Protein AF-0000000078669554 (afdb_homodimer)

Nearest PDB structures (foldseek):
  3glv-assembly1_B  TM=9.454E-01  e=1.764E-14  Thermoplasma volcanium GSS1
  2b7l-assembly2_D  TM=8.836E-01  e=2.156E-09  Staphylococcus aureus
  1n1d-assembly1_A  TM=8.454E-01  e=2.786E-09  Bacillus subtilis
  3elb-assembly1_A  TM=8.044E-01  e=2.023E-09  Homo sapiens
  4xsv-assembly1_A  TM=7.401E-01  e=9.383E-10  Homo sapiens

Structure (mmCIF, N/CA/C/O backbone):
data_AF-0000000078669554-model_v1
#
loop_
_entity.id
_entity.type
_entity.pdbx_description
1 polymer 'FAD synthase'
#
loop_
_atom_site.group_PDB
_atom_site.id
_atom_site.type_symbol
_atom_site.label_atom_id
_atom_site.label_alt_id
_atom_site.label_comp_id
_atom_site.label_asym_id
_atom_site.label_entity_id
_atom_site.label_seq_id
_atom_site.pdbx_PDB_ins_code
_atom_site.Cartn_x
_atom_site.Cartn_y
_atom_site.Cartn_z
_atom_site.occupancy
_atom_site.B_iso_or_equiv
_atom_site.auth_seq_id
_atom_site.auth_comp_id
_atom_site.auth_asym_id
_atom_site.auth_atom_id
_atom_site.pdbx_PDB_model_num
ATOM 1 N N . MET A 1 1 ? 40.406 -10.32 -11.453 1 35.47 1 MET A N 1
ATOM 2 C CA . MET A 1 1 ? 39.375 -11.281 -11.125 1 35.47 1 MET A CA 1
ATOM 3 C C . MET A 1 1 ? 38 -10.648 -11.227 1 35.47 1 MET A C 1
ATOM 5 O O . MET A 1 1 ? 37.719 -9.672 -10.531 1 35.47 1 MET A O 1
ATOM 9 N N . SER A 1 2 ? 37.375 -10.594 -12.43 1 42.66 2 SER A N 1
ATOM 10 C CA . SER A 1 2 ? 36.062 -10 -12.758 1 42.66 2 SER A CA 1
ATOM 11 C C . SER A 1 2 ? 35 -10.375 -11.727 1 42.66 2 SER A C 1
ATOM 13 O O . SER A 1 2 ? 34.906 -11.539 -11.328 1 42.66 2 SER A O 1
ATOM 15 N N . LYS A 1 3 ? 34.781 -9.633 -10.688 1 45.91 3 LYS A N 1
ATOM 16 C CA . LYS A 1 3 ? 33.844 -9.953 -9.617 1 45.91 3 LYS A CA 1
ATOM 17 C C . LYS A 1 3 ? 32.625 -10.688 -10.164 1 45.91 3 LYS A C 1
ATOM 19 O O . LYS A 1 3 ? 31.891 -10.156 -11 1 45.91 3 LYS A O 1
ATOM 24 N N . GLU A 1 4 ? 32.625 -11.859 -10.602 1 44.69 4 GLU A N 1
ATOM 25 C CA . GLU A 1 4 ? 31.531 -12.711 -11.047 1 44.69 4 GLU A CA 1
ATOM 26 C C . GLU A 1 4 ? 30.219 -12.32 -10.352 1 44.69 4 GLU A C 1
ATOM 28 O O . GLU A 1 4 ? 30.141 -12.344 -9.117 1 44.69 4 GLU A O 1
ATOM 33 N N . ARG A 1 5 ? 29.516 -11.32 -10.727 1 57.47 5 ARG A N 1
ATOM 34 C CA . ARG A 1 5 ? 28.266 -10.812 -10.18 1 57.47 5 ARG A CA 1
ATOM 35 C C . ARG A 1 5 ? 27.359 -11.961 -9.727 1 57.47 5 ARG A C 1
ATOM 37 O O . ARG A 1 5 ? 27.016 -12.844 -10.523 1 57.47 5 ARG A O 1
ATOM 44 N N . GLU A 1 6 ? 27.5 -12.492 -8.492 1 70.44 6 GLU A N 1
ATOM 45 C CA . GLU A 1 6 ? 26.734 -13.555 -7.852 1 70.44 6 GLU A CA 1
ATOM 46 C C . GLU A 1 6 ? 25.281 -13.523 -8.289 1 70.44 6 GLU A C 1
ATOM 48 O O . GLU A 1 6 ? 24.688 -12.453 -8.43 1 70.44 6 GLU A O 1
ATOM 53 N N . LYS A 1 7 ? 24.75 -14.492 -9.008 1 85.88 7 LYS A N 1
ATOM 54 C CA . LYS A 1 7 ? 23.391 -14.633 -9.516 1 85.88 7 LYS A CA 1
ATOM 55 C C . LYS A 1 7 ? 22.359 -14.234 -8.461 1 85.88 7 LYS A C 1
ATOM 57 O O . LYS A 1 7 ? 22.438 -14.703 -7.32 1 85.88 7 LYS A O 1
ATOM 62 N N . LYS A 1 8 ? 21.531 -13.289 -8.758 1 94.06 8 LYS A N 1
ATOM 63 C CA . LYS A 1 8 ? 20.453 -12.844 -7.871 1 94.06 8 LYS A CA 1
ATOM 64 C C . LYS A 1 8 ? 19.328 -13.859 -7.816 1 94.06 8 LYS A C 1
ATOM 66 O O . LYS A 1 8 ? 18.922 -14.398 -8.844 1 94.06 8 LYS A O 1
ATOM 71 N N . ILE A 1 9 ? 18.891 -14.242 -6.641 1 97.75 9 ILE A N 1
ATOM 72 C CA . ILE A 1 9 ? 17.75 -1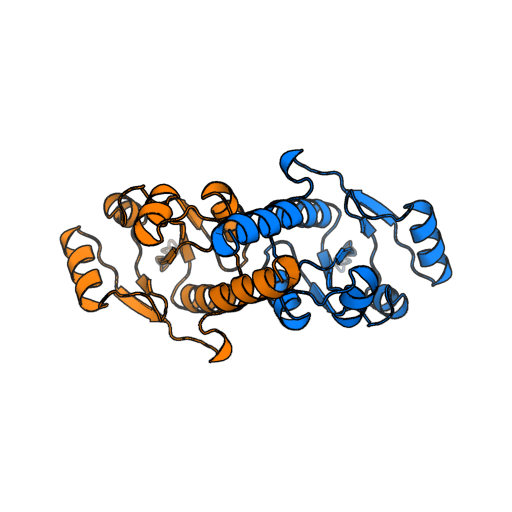5.125 -6.441 1 97.75 9 ILE A CA 1
ATOM 73 C C . ILE A 1 9 ? 16.453 -14.344 -6.633 1 97.75 9 ILE A C 1
ATOM 75 O O . ILE A 1 9 ? 16.188 -13.383 -5.914 1 97.75 9 ILE A O 1
ATOM 79 N N . ARG A 1 10 ? 15.68 -14.812 -7.543 1 98.44 10 ARG A N 1
ATOM 80 C CA . ARG A 1 10 ? 14.422 -14.156 -7.879 1 98.44 10 ARG A CA 1
ATOM 81 C C . ARG A 1 10 ? 13.227 -14.93 -7.324 1 98.44 10 ARG A C 1
ATOM 83 O O . ARG A 1 10 ? 13.07 -16.125 -7.602 1 98.44 10 ARG A O 1
ATOM 90 N N . VAL A 1 11 ? 12.414 -14.242 -6.52 1 98.69 11 VAL A N 1
ATOM 91 C 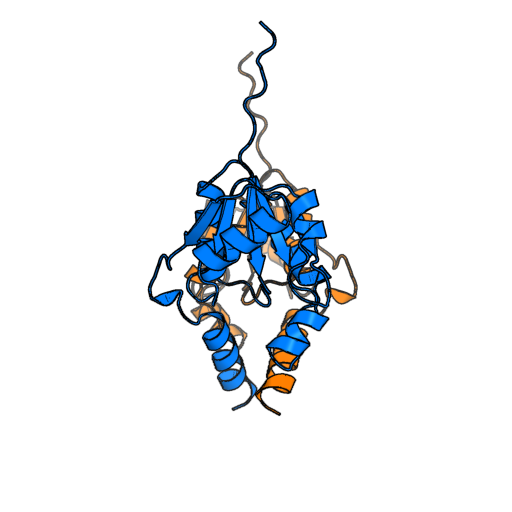CA . VAL A 1 11 ? 11.219 -14.82 -5.926 1 98.69 11 VAL A CA 1
ATOM 92 C C . VAL A 1 11 ? 9.977 -14.297 -6.645 1 98.69 11 VAL A C 1
ATOM 94 O O . VAL A 1 11 ? 9.875 -13.102 -6.918 1 98.69 11 VAL A O 1
ATOM 97 N N . LEU A 1 12 ? 9.031 -15.219 -6.922 1 98.38 12 LEU A N 1
ATOM 98 C CA . LEU A 1 12 ? 7.793 -14.859 -7.609 1 98.38 12 LEU A CA 1
ATOM 99 C C . LEU A 1 12 ? 6.582 -15.156 -6.73 1 98.38 12 LEU A C 1
ATOM 101 O O . LEU A 1 12 ? 6.504 -16.219 -6.102 1 98.38 12 LEU A O 1
ATOM 105 N N . VAL A 1 13 ? 5.742 -14.164 -6.668 1 97 13 VAL A N 1
ATOM 106 C CA . VAL A 1 13 ? 4.441 -14.367 -6.031 1 97 13 VAL A CA 1
ATOM 107 C C . VAL A 1 13 ? 3.328 -13.922 -6.973 1 97 13 VAL A C 1
ATOM 109 O O . VAL A 1 13 ? 3.541 -13.062 -7.832 1 97 13 VAL A O 1
ATOM 112 N N . GLY A 1 14 ? 2.213 -14.539 -6.844 1 95.12 14 GLY A N 1
ATOM 113 C CA . GLY A 1 14 ? 1.013 -14.148 -7.562 1 95.12 14 GLY A CA 1
ATOM 114 C C . GLY A 1 14 ? -0.167 -13.867 -6.648 1 95.12 14 GLY A C 1
ATOM 115 O O . GLY A 1 14 ? -0.249 -14.422 -5.551 1 95.12 14 GLY A O 1
ATOM 116 N N . GLY A 1 15 ? -1.03 -12.977 -7.094 1 93.5 15 GLY A N 1
ATOM 117 C CA . GLY A 1 15 ? -2.227 -12.688 -6.32 1 93.5 15 GLY A CA 1
ATOM 118 C C . GLY A 1 15 ? -3.109 -11.633 -6.953 1 93.5 15 GLY A C 1
ATOM 119 O O . GLY A 1 15 ? -2.75 -11.055 -7.98 1 93.5 15 GLY A O 1
ATOM 120 N N . VAL A 1 16 ? -4.27 -11.508 -6.352 1 93.69 16 VAL A N 1
ATOM 121 C CA . VAL A 1 16 ? -5.203 -10.477 -6.793 1 93.69 16 VAL A CA 1
ATOM 122 C C . VAL A 1 16 ? -4.801 -9.125 -6.199 1 93.69 16 VAL A C 1
ATOM 124 O O . VAL A 1 16 ? -4.676 -8.133 -6.926 1 93.69 16 VAL A O 1
ATOM 127 N N . PHE A 1 17 ? -4.648 -9.062 -4.863 1 94 17 PHE A N 1
ATOM 128 C CA . PHE A 1 17 ? -4.227 -7.875 -4.133 1 94 17 PHE A CA 1
ATOM 129 C C . PHE A 1 17 ? -5.18 -6.715 -4.395 1 94 17 PHE A C 1
ATOM 131 O O . PHE A 1 17 ? -4.742 -5.609 -4.723 1 94 17 PHE A O 1
ATOM 138 N N . ASP A 1 18 ? -6.406 -7.008 -4.188 1 92.25 18 ASP A N 1
ATOM 139 C CA . ASP A 1 18 ? -7.438 -6.027 -4.512 1 92.25 18 ASP A CA 1
ATOM 140 C C . ASP A 1 18 ? -7.41 -4.859 -3.533 1 92.25 18 ASP A C 1
ATOM 142 O O . ASP A 1 18 ? -7.375 -3.697 -3.945 1 92.25 18 ASP A O 1
ATOM 146 N N . ILE A 1 19 ? -7.461 -5.102 -2.322 1 90.69 19 ILE A N 1
ATOM 147 C CA . ILE A 1 19 ? -7.324 -4.133 -1.24 1 90.69 19 ILE A CA 1
ATOM 148 C C . ILE A 1 19 ? -6.188 -4.551 -0.311 1 90.69 19 ILE A C 1
ATOM 150 O O . ILE A 1 19 ? -6.316 -5.527 0.436 1 90.69 19 ILE A O 1
ATOM 154 N N . LEU A 1 20 ? -5.16 -3.781 -0.337 1 93.25 20 LEU A N 1
ATOM 155 C CA . LEU A 1 20 ? -3.992 -4.137 0.46 1 93.25 20 LEU A CA 1
ATOM 156 C C . LEU A 1 20 ? -4.273 -3.963 1.948 1 93.25 20 LEU A C 1
ATOM 158 O O . LEU A 1 20 ? -4.91 -2.988 2.354 1 93.25 20 LEU A O 1
ATOM 162 N N . HIS A 1 21 ? -3.777 -4.836 2.703 1 92.5 21 HIS A N 1
ATOM 163 C CA . HIS A 1 21 ? -3.826 -4.785 4.16 1 92.5 21 HIS A CA 1
ATOM 164 C C . HIS A 1 21 ? -2.555 -5.363 4.773 1 92.5 21 HIS A C 1
ATOM 166 O O . HIS A 1 21 ? -1.664 -5.816 4.055 1 92.5 21 HIS A O 1
ATOM 172 N N . VAL A 1 22 ? -2.488 -5.395 6.07 1 92.94 22 VAL A N 1
ATOM 173 C CA . VAL A 1 22 ? -1.259 -5.75 6.766 1 92.94 22 VAL A CA 1
ATOM 174 C C . VAL A 1 22 ? -0.888 -7.199 6.453 1 92.94 22 VAL A C 1
ATOM 176 O O . VAL A 1 22 ? 0.294 -7.543 6.383 1 92.94 22 VAL A O 1
ATOM 179 N N . GLY A 1 23 ? -1.855 -8.016 6.285 1 91.81 23 GLY A N 1
ATOM 180 C CA . GLY A 1 23 ? -1.583 -9.398 5.914 1 91.81 23 GLY A CA 1
ATOM 181 C C . GLY A 1 23 ? -0.803 -9.523 4.621 1 91.81 23 GLY A C 1
ATOM 182 O O . GLY A 1 23 ? 0.091 -10.367 4.508 1 91.81 23 GLY A O 1
ATOM 183 N N . HIS A 1 24 ? -1.164 -8.742 3.617 1 94.69 24 HIS A N 1
ATOM 184 C CA . HIS A 1 24 ? -0.415 -8.719 2.367 1 94.69 24 HIS A CA 1
ATOM 185 C C . HIS A 1 24 ? 1.02 -8.258 2.59 1 94.69 24 HIS A C 1
ATOM 187 O O . HIS A 1 24 ? 1.954 -8.812 2.006 1 94.69 24 HIS A O 1
ATOM 193 N N . ILE A 1 25 ? 1.226 -7.211 3.393 1 96.25 25 ILE A N 1
ATOM 194 C CA . ILE A 1 25 ? 2.555 -6.688 3.678 1 96.25 25 ILE A CA 1
ATOM 195 C C . ILE A 1 25 ? 3.416 -7.777 4.312 1 96.25 25 ILE A C 1
ATOM 197 O O . ILE A 1 25 ? 4.562 -7.988 3.906 1 96.25 25 ILE A O 1
ATOM 201 N N . HIS A 1 26 ? 2.82 -8.445 5.277 1 95 26 HIS A N 1
ATOM 202 C CA . HIS A 1 26 ? 3.541 -9.531 5.922 1 95 26 HIS A CA 1
ATOM 203 C C . HIS A 1 26 ? 3.914 -10.617 4.918 1 95 26 HIS A C 1
ATOM 205 O O . HIS A 1 26 ? 5.062 -11.062 4.875 1 95 26 HIS A O 1
ATOM 211 N N . PHE A 1 27 ? 3.014 -11.047 4.129 1 94.25 27 PHE A N 1
ATOM 212 C CA . PHE A 1 27 ? 3.215 -12.086 3.125 1 94.25 27 PHE A CA 1
ATOM 213 C C . PHE A 1 27 ? 4.324 -11.695 2.158 1 94.25 27 PHE A C 1
ATOM 215 O O . PHE A 1 27 ? 5.281 -12.453 1.966 1 94.25 27 PHE A O 1
ATOM 222 N N . LEU A 1 28 ? 4.246 -10.5 1.584 1 97.44 28 LEU A N 1
ATOM 223 C CA . LEU A 1 28 ? 5.203 -10.031 0.588 1 97.44 28 LEU A CA 1
ATOM 224 C C . LEU A 1 28 ? 6.582 -9.836 1.209 1 97.44 28 LEU A C 1
ATOM 226 O O . LEU A 1 28 ? 7.598 -10.125 0.576 1 97.44 28 LEU A O 1
ATOM 230 N N . SER A 1 29 ? 6.605 -9.352 2.426 1 97.44 29 SER A N 1
ATOM 231 C CA . SER A 1 29 ? 7.875 -9.18 3.121 1 97.44 29 SER A CA 1
ATOM 232 C C . SER A 1 29 ? 8.562 -10.516 3.365 1 97.44 29 SER A C 1
ATOM 234 O O . SER A 1 29 ? 9.773 -10.648 3.158 1 97.44 29 SER A O 1
ATOM 236 N N . GLN A 1 30 ? 7.801 -11.461 3.803 1 96.62 30 GLN A N 1
ATOM 237 C CA . GLN A 1 30 ? 8.352 -12.789 4.016 1 96.62 30 GLN A CA 1
ATOM 238 C C . GLN A 1 30 ? 8.836 -13.406 2.703 1 96.62 30 GLN A C 1
ATOM 240 O O . GLN A 1 30 ? 9.898 -14.031 2.654 1 96.62 30 GLN A O 1
ATOM 245 N N . ALA A 1 31 ? 8.055 -13.234 1.656 1 97.44 31 ALA A N 1
ATOM 246 C CA . ALA A 1 31 ? 8.453 -13.742 0.344 1 97.44 31 ALA A CA 1
ATOM 247 C C . ALA A 1 31 ? 9.773 -13.125 -0.103 1 97.44 31 ALA A C 1
ATOM 249 O O . ALA A 1 31 ? 10.656 -13.828 -0.6 1 97.44 31 ALA A O 1
ATOM 250 N N . LYS A 1 32 ? 9.898 -11.852 0.074 1 98.38 32 LYS A N 1
ATOM 251 C CA . LYS A 1 32 ? 11.109 -11.133 -0.304 1 98.38 32 LYS A CA 1
ATOM 252 C C . LYS A 1 32 ? 12.336 -11.711 0.409 1 98.38 32 LYS A C 1
ATOM 254 O O . LYS A 1 32 ? 13.422 -11.766 -0.163 1 98.38 32 LYS A O 1
ATOM 259 N N . GLN A 1 33 ? 12.188 -12.156 1.585 1 97.56 33 GLN A N 1
ATOM 260 C CA . GLN A 1 33 ? 13.297 -12.664 2.389 1 97.56 33 GLN A CA 1
ATOM 261 C C . GLN A 1 33 ? 13.844 -13.969 1.814 1 97.56 33 GLN A C 1
ATOM 263 O O . GLN A 1 33 ? 14.938 -14.398 2.172 1 97.56 33 GLN A O 1
ATOM 268 N N . LEU A 1 34 ? 13.117 -14.555 0.959 1 97.25 34 LEU A N 1
ATOM 269 C CA . LEU A 1 34 ? 13.531 -15.828 0.385 1 97.25 34 LEU A CA 1
ATOM 270 C C . LEU A 1 34 ? 14.562 -15.625 -0.719 1 97.25 34 LEU A C 1
ATOM 272 O O . LEU A 1 34 ? 15.172 -16.578 -1.192 1 97.25 34 LEU A O 1
ATOM 276 N N . GLY A 1 35 ? 14.773 -14.32 -1.209 1 97.88 35 GLY A N 1
ATOM 277 C CA . GLY A 1 35 ? 15.703 -14.031 -2.295 1 97.88 35 GLY A CA 1
ATOM 278 C C . GLY A 1 35 ? 16.125 -12.578 -2.35 1 97.88 35 GLY A C 1
ATOM 279 O O . GLY A 1 35 ? 16.031 -11.859 -1.352 1 97.88 35 GLY A O 1
ATOM 280 N N . ASP A 1 36 ? 16.656 -12.258 -3.492 1 97.94 36 ASP A N 1
ATOM 281 C CA . ASP A 1 36 ? 17.234 -10.93 -3.672 1 97.94 36 ASP A CA 1
ATOM 282 C C . ASP A 1 36 ? 16.219 -9.969 -4.309 1 97.94 36 ASP A C 1
ATOM 284 O O . ASP A 1 36 ? 16.281 -8.758 -4.094 1 97.94 36 ASP A O 1
ATOM 288 N N . GLU A 1 37 ? 15.328 -10.602 -5.094 1 98.31 37 GLU A N 1
ATOM 289 C CA . GLU A 1 37 ? 14.328 -9.828 -5.809 1 98.31 37 GLU A CA 1
ATOM 290 C C . GLU A 1 37 ? 12.938 -10.453 -5.68 1 98.31 37 GLU A C 1
ATOM 292 O O . GLU A 1 37 ? 12.797 -11.672 -5.766 1 98.31 37 GLU A O 1
ATOM 297 N N . LEU A 1 38 ? 12.023 -9.602 -5.469 1 98.81 38 LEU A N 1
ATOM 298 C CA . LEU A 1 38 ? 10.641 -10.07 -5.426 1 98.81 38 LEU A CA 1
ATOM 299 C C . LEU A 1 38 ? 9.859 -9.555 -6.629 1 98.81 38 LEU A C 1
ATOM 301 O O . LEU A 1 38 ? 9.742 -8.336 -6.824 1 98.81 38 LEU A O 1
ATOM 305 N N . VAL A 1 39 ? 9.367 -10.453 -7.422 1 98.81 39 VAL A N 1
ATOM 306 C CA . VAL A 1 39 ? 8.508 -10.164 -8.57 1 98.81 39 VAL A CA 1
ATOM 307 C C . VAL A 1 39 ? 7.07 -10.578 -8.258 1 98.81 39 VAL A C 1
ATOM 309 O O . VAL A 1 39 ? 6.832 -11.656 -7.707 1 98.81 39 VAL A O 1
ATOM 312 N N . VAL A 1 40 ? 6.141 -9.719 -8.578 1 98.69 40 VAL A N 1
ATOM 313 C CA . VAL A 1 40 ? 4.734 -10 -8.312 1 98.69 40 VAL A CA 1
ATOM 314 C C . VAL A 1 40 ? 3.959 -10.047 -9.625 1 98.69 40 VAL A C 1
ATOM 316 O O . VAL A 1 40 ? 4.117 -9.172 -10.484 1 98.69 40 VAL A O 1
ATOM 319 N N . ILE A 1 41 ? 3.172 -11.047 -9.812 1 98 41 ILE A N 1
ATOM 320 C CA . ILE A 1 41 ? 2.193 -11.078 -10.891 1 98 41 ILE A CA 1
ATOM 321 C C . ILE A 1 41 ? 0.805 -10.758 -10.344 1 98 41 ILE A C 1
ATOM 323 O O . ILE A 1 41 ? 0.288 -11.477 -9.484 1 98 41 ILE A O 1
ATOM 327 N N . VAL A 1 42 ? 0.222 -9.742 -10.82 1 97.56 42 VAL A N 1
ATOM 328 C CA . VAL A 1 42 ? -1.147 -9.367 -10.484 1 97.56 42 VAL A CA 1
ATOM 329 C C . VAL A 1 42 ? -2.123 -10.094 -11.406 1 97.56 42 VAL A C 1
ATOM 331 O O . VAL A 1 42 ? -1.961 -10.078 -12.633 1 97.56 42 VAL A O 1
ATOM 334 N N . ALA A 1 43 ? -3.104 -10.711 -10.805 1 95.94 43 ALA A N 1
ATOM 335 C CA . ALA A 1 43 ? -4.094 -11.453 -11.594 1 95.94 43 ALA A CA 1
ATOM 336 C C . ALA A 1 43 ? -4.82 -10.523 -12.562 1 95.94 43 ALA A C 1
ATOM 338 O O . ALA A 1 43 ? -5.176 -9.398 -12.211 1 95.94 43 ALA A O 1
ATOM 339 N N . HIS A 1 44 ? -4.957 -11.008 -13.773 1 97.06 44 HIS A N 1
ATOM 340 C CA . HIS A 1 44 ? -5.762 -10.289 -14.75 1 97.06 44 HIS A CA 1
ATOM 341 C C . HIS A 1 44 ? -7.203 -10.141 -14.273 1 97.06 44 HIS A C 1
ATOM 343 O O . HIS A 1 44 ? -7.758 -11.055 -13.664 1 97.06 44 HIS A O 1
ATOM 349 N N . ASP A 1 45 ? -7.852 -9.008 -14.648 1 96.38 45 ASP A N 1
ATOM 350 C CA . ASP A 1 45 ? -9.211 -8.75 -14.18 1 96.38 45 ASP A CA 1
ATOM 351 C C . ASP A 1 45 ? -10.156 -9.875 -14.602 1 96.38 45 ASP A C 1
ATOM 353 O O . ASP A 1 45 ? -11.023 -10.281 -13.82 1 96.38 45 ASP A O 1
ATOM 357 N N . GLU A 1 46 ? -9.992 -10.383 -15.781 1 95.69 46 GLU A N 1
ATOM 358 C CA . GLU A 1 46 ? -10.844 -11.461 -16.281 1 95.69 46 GLU A CA 1
ATOM 359 C C . GLU A 1 46 ? -10.672 -12.727 -15.461 1 95.69 46 GLU A C 1
ATOM 361 O O . GLU A 1 46 ? -11.633 -13.477 -15.242 1 95.69 46 GLU A O 1
ATOM 366 N N . THR A 1 47 ? -9.438 -12.961 -15.078 1 93.31 47 THR A N 1
ATOM 367 C CA . THR A 1 47 ? -9.148 -14.117 -14.234 1 93.31 47 THR A CA 1
ATOM 368 C C . THR A 1 47 ? -9.867 -14.008 -12.898 1 93.31 47 THR A C 1
ATOM 370 O O . THR A 1 47 ? -10.406 -15 -12.391 1 93.31 47 THR A O 1
ATOM 373 N N . VAL A 1 48 ? -9.938 -12.844 -12.32 1 91.81 48 VAL A N 1
ATOM 374 C CA . VAL A 1 48 ? -10.609 -12.609 -11.047 1 91.81 48 VAL A CA 1
ATOM 375 C C . VAL A 1 48 ? -12.109 -12.852 -11.195 1 91.81 48 VAL A C 1
ATOM 377 O O . VAL A 1 48 ? -12.727 -13.484 -10.336 1 91.81 48 VAL A O 1
ATOM 380 N N . VAL A 1 49 ? -12.672 -12.352 -12.266 1 92.25 49 VAL A N 1
ATOM 381 C CA . VAL A 1 49 ? -14.102 -12.523 -12.516 1 92.25 49 VAL A CA 1
ATOM 382 C C . VAL A 1 49 ? -14.43 -14.016 -12.602 1 92.25 49 VAL A C 1
ATOM 384 O O . VAL A 1 49 ? -15.43 -14.469 -12.031 1 92.25 49 VAL A O 1
ATOM 387 N N . ARG A 1 50 ? -13.641 -14.75 -13.297 1 90.94 50 ARG A N 1
ATOM 388 C CA . ARG A 1 50 ? -13.875 -16.188 -13.477 1 90.94 50 ARG A CA 1
ATOM 389 C C . ARG A 1 50 ? -13.781 -16.922 -12.156 1 90.94 50 ARG A C 1
ATOM 391 O O . ARG A 1 50 ? -14.57 -17.844 -11.891 1 90.94 50 ARG A O 1
ATOM 398 N N . ARG A 1 51 ? -12.883 -16.531 -11.344 1 86.06 51 ARG A N 1
ATOM 399 C CA . ARG A 1 51 ? -12.602 -17.25 -10.102 1 86.06 51 ARG A CA 1
ATOM 400 C C . ARG A 1 51 ? -13.578 -16.844 -9 1 86.06 51 ARG A C 1
ATOM 402 O O . ARG A 1 51 ? -14.039 -17.688 -8.227 1 86.06 51 ARG A O 1
ATOM 409 N N . LYS A 1 52 ? -13.891 -15.547 -8.953 1 83.75 52 LYS A N 1
ATOM 410 C CA . LYS A 1 52 ? -14.648 -15.031 -7.824 1 83.75 52 LYS A CA 1
ATOM 411 C C . LYS A 1 52 ? -16.078 -14.68 -8.234 1 83.75 52 LYS A C 1
ATOM 413 O O . LYS A 1 52 ? -16.922 -14.406 -7.387 1 83.75 52 LYS A O 1
ATOM 418 N N . GLY A 1 53 ? -16.312 -14.633 -9.516 1 87.5 53 GLY A N 1
ATOM 419 C CA . GLY A 1 53 ? -17.656 -14.344 -10 1 87.5 53 GLY A CA 1
ATOM 420 C C . GLY A 1 53 ? -17.969 -12.859 -10.016 1 87.5 53 GLY A C 1
ATOM 421 O O . GLY A 1 53 ? -19.125 -12.469 -10.234 1 87.5 53 GLY A O 1
ATOM 422 N N . ARG A 1 54 ? -17.062 -12.07 -9.617 1 84.5 54 ARG A N 1
ATOM 423 C CA . ARG A 1 54 ? -17.219 -10.625 -9.609 1 84.5 54 ARG A CA 1
ATOM 424 C C . ARG A 1 54 ? -15.914 -9.922 -9.953 1 84.5 54 ARG A C 1
ATOM 426 O O . ARG A 1 54 ? -14.836 -10.469 -9.734 1 84.5 54 ARG A O 1
ATOM 433 N N . PRO A 1 55 ? -16.078 -8.789 -10.523 1 89.19 55 PRO A N 1
ATOM 434 C CA . PRO A 1 55 ? -14.844 -8.031 -10.797 1 89.19 55 PRO A CA 1
ATOM 435 C C . PRO A 1 55 ? -14.164 -7.527 -9.531 1 89.19 55 PRO A C 1
ATOM 437 O O . PRO A 1 55 ? -14.828 -7.34 -8.5 1 89.19 55 PRO A O 1
ATOM 440 N N . PRO A 1 56 ? -12.891 -7.391 -9.625 1 90.94 56 PRO A N 1
ATOM 441 C CA . PRO A 1 56 ? -12.211 -6.738 -8.5 1 90.94 56 PRO A CA 1
ATOM 442 C C . PRO A 1 56 ? -12.648 -5.289 -8.312 1 90.94 56 PRO A C 1
ATOM 444 O O . PRO A 1 56 ? -13.18 -4.676 -9.242 1 90.94 56 PRO A O 1
ATOM 447 N N . ILE A 1 57 ? -12.438 -4.766 -7.184 1 88.12 57 ILE A N 1
ATOM 448 C CA . ILE A 1 57 ? -12.781 -3.385 -6.855 1 88.12 57 ILE A CA 1
ATOM 449 C C . ILE A 1 57 ? -11.867 -2.428 -7.617 1 88.12 57 ILE A C 1
ATOM 451 O O . ILE A 1 57 ? -12.328 -1.406 -8.141 1 88.12 57 ILE A O 1
ATOM 455 N N . ASN A 1 58 ? -10.602 -2.73 -7.652 1 91 58 ASN A N 1
ATOM 456 C CA . ASN A 1 58 ? -9.594 -1.949 -8.359 1 91 58 ASN A CA 1
ATOM 457 C C . ASN A 1 58 ? -9.117 -2.664 -9.625 1 91 58 ASN A C 1
ATOM 459 O O . ASN A 1 58 ? -8.953 -3.887 -9.625 1 91 58 ASN A O 1
ATOM 463 N N . SER A 1 59 ? -8.812 -1.884 -10.656 1 93.62 59 SER A N 1
ATOM 464 C CA . SER A 1 59 ? -8.344 -2.494 -11.898 1 93.62 59 SER A CA 1
ATOM 465 C C . SER A 1 59 ? -6.973 -3.131 -11.719 1 93.62 59 SER A C 1
ATOM 467 O O . SER A 1 59 ? -6.242 -2.791 -10.789 1 93.62 59 SER A O 1
ATOM 469 N N . MET A 1 60 ? -6.645 -4.023 -12.68 1 96.56 60 MET A N 1
ATOM 470 C CA . MET A 1 60 ? -5.344 -4.688 -12.633 1 96.56 60 MET A CA 1
ATOM 471 C C . MET A 1 60 ? -4.211 -3.668 -12.719 1 96.56 60 MET A C 1
ATOM 473 O O . MET A 1 60 ? -3.156 -3.855 -12.109 1 96.56 60 MET A O 1
ATOM 477 N N . HIS A 1 61 ? -4.418 -2.545 -13.391 1 96.81 61 HIS A N 1
ATOM 478 C CA . HIS A 1 61 ? -3.389 -1.521 -13.508 1 96.81 61 HIS A CA 1
ATOM 479 C C . HIS A 1 61 ? -3.232 -0.74 -12.211 1 96.81 61 HIS A C 1
ATOM 481 O O . HIS A 1 61 ? -2.113 -0.415 -11.805 1 96.81 61 HIS A O 1
ATOM 487 N N . GLU A 1 62 ? -4.367 -0.443 -11.578 1 94.44 62 GLU A N 1
ATOM 488 C CA . GLU A 1 62 ? -4.328 0.244 -10.289 1 94.44 62 GLU A CA 1
ATOM 489 C C . GLU A 1 62 ? -3.691 -0.633 -9.219 1 94.44 62 GLU A C 1
ATOM 491 O O . GLU A 1 62 ? -2.879 -0.157 -8.422 1 94.44 62 GLU A O 1
ATOM 496 N N . ARG A 1 63 ? -4.066 -1.858 -9.227 1 96.44 63 ARG A N 1
ATOM 497 C CA . ARG A 1 63 ? -3.484 -2.795 -8.266 1 96.44 63 ARG A CA 1
ATOM 498 C C . ARG A 1 63 ? -1.979 -2.92 -8.477 1 96.44 63 ARG A C 1
ATOM 500 O O . ARG A 1 63 ? -1.212 -2.885 -7.508 1 96.44 63 ARG A O 1
ATOM 507 N N . ALA A 1 64 ? -1.548 -2.98 -9.727 1 98.19 64 ALA A N 1
ATOM 508 C CA . ALA A 1 64 ? -0.125 -3.07 -10.047 1 98.19 64 ALA A CA 1
ATOM 509 C C . ALA A 1 64 ? 0.621 -1.823 -9.578 1 98.19 64 ALA A C 1
ATOM 511 O O . ALA A 1 64 ? 1.726 -1.919 -9.039 1 98.19 64 ALA A O 1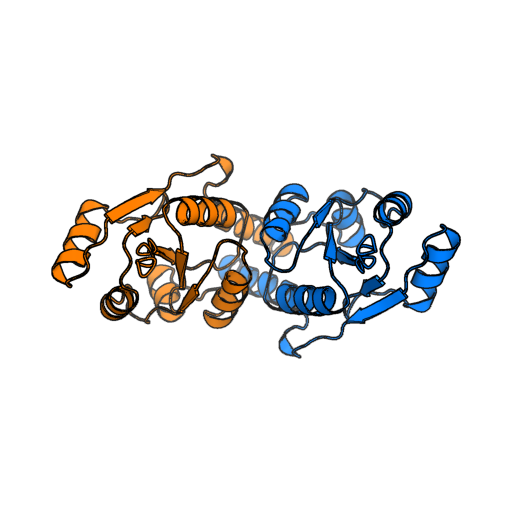
ATOM 512 N N . GLU A 1 65 ? 0.012 -0.713 -9.805 1 96.5 65 GLU A N 1
ATOM 513 C CA . GLU A 1 65 ? 0.65 0.546 -9.43 1 96.5 65 GLU A CA 1
ATOM 514 C C . GLU A 1 65 ? 0.863 0.632 -7.926 1 96.5 65 GLU A C 1
ATOM 516 O O . GLU A 1 65 ? 1.924 1.062 -7.465 1 96.5 65 GLU A O 1
ATOM 521 N N . VAL A 1 66 ? -0.099 0.264 -7.137 1 97.44 66 VAL A N 1
ATOM 522 C CA . VAL A 1 66 ? 0.024 0.3 -5.684 1 97.44 66 VAL A CA 1
ATOM 523 C C . VAL A 1 66 ? 1.104 -0.68 -5.23 1 97.44 66 VAL A C 1
ATOM 525 O O . VAL A 1 66 ? 1.936 -0.349 -4.383 1 97.44 66 VAL A O 1
ATOM 528 N N . LEU A 1 67 ? 1.159 -1.839 -5.82 1 98.69 67 LEU A N 1
ATOM 529 C CA . LEU A 1 67 ? 2.152 -2.848 -5.465 1 98.69 67 LEU A CA 1
ATOM 530 C C . LEU A 1 67 ? 3.562 -2.355 -5.773 1 98.69 67 LEU A C 1
ATOM 532 O O . LEU A 1 67 ? 4.492 -2.6 -5 1 98.69 67 LEU A O 1
ATOM 536 N N . LYS A 1 68 ? 3.723 -1.641 -6.879 1 98.56 68 LYS A N 1
ATOM 537 C CA . LYS A 1 68 ? 5.023 -1.124 -7.293 1 98.56 68 LYS A CA 1
ATOM 538 C C . LYS A 1 68 ? 5.574 -0.137 -6.266 1 98.56 68 LYS A C 1
ATOM 540 O O . LYS A 1 68 ? 6.781 0.09 -6.199 1 98.56 68 LYS A O 1
ATOM 545 N N . ALA A 1 69 ? 4.691 0.376 -5.52 1 98.5 69 ALA A N 1
ATOM 546 C CA . ALA A 1 69 ? 5.082 1.405 -4.559 1 98.5 69 ALA A CA 1
ATOM 547 C C . ALA A 1 69 ? 5.594 0.78 -3.264 1 98.5 69 ALA A C 1
ATOM 549 O O . ALA A 1 69 ? 6.105 1.483 -2.389 1 98.5 69 ALA A O 1
ATOM 550 N N . LEU A 1 70 ? 5.512 -0.472 -3.094 1 98.75 70 LEU A N 1
ATOM 551 C CA . LEU A 1 70 ? 5.926 -1.157 -1.874 1 98.75 70 LEU A CA 1
ATOM 552 C C . LEU A 1 70 ? 7.434 -1.383 -1.859 1 98.75 70 LEU A C 1
ATOM 554 O O . LEU A 1 70 ? 8.016 -1.755 -2.879 1 98.75 70 LEU A O 1
ATOM 558 N N . LYS A 1 71 ? 8.102 -1.268 -0.732 1 98.69 71 LYS A N 1
ATOM 559 C CA . LYS A 1 71 ? 9.547 -1.339 -0.568 1 98.69 71 LYS A CA 1
ATOM 560 C C . LYS A 1 71 ? 10.086 -2.703 -0.996 1 98.69 71 LYS A C 1
ATOM 562 O O . LYS A 1 71 ? 11.156 -2.793 -1.604 1 98.69 71 LYS A O 1
ATOM 567 N N . MET A 1 72 ? 9.289 -3.748 -0.683 1 98.56 72 MET A N 1
ATOM 568 C CA . MET A 1 72 ? 9.828 -5.09 -0.875 1 98.56 72 MET A CA 1
ATOM 569 C C . MET A 1 72 ? 9.594 -5.57 -2.303 1 98.56 72 MET A C 1
ATOM 571 O O . MET A 1 72 ? 10.188 -6.566 -2.73 1 98.56 72 MET A O 1
ATOM 575 N N . VAL A 1 73 ? 8.82 -4.855 -3.072 1 98.88 73 VAL A N 1
ATOM 576 C CA . VAL A 1 73 ? 8.477 -5.293 -4.418 1 98.88 73 VAL A CA 1
ATOM 577 C C . VAL A 1 73 ? 9.43 -4.664 -5.43 1 98.88 73 VAL A C 1
ATOM 579 O O . VAL A 1 73 ? 9.531 -3.439 -5.52 1 98.88 73 VAL A O 1
ATOM 582 N N . ASP A 1 74 ? 10.062 -5.492 -6.25 1 98.75 74 ASP A N 1
ATOM 583 C CA . ASP A 1 74 ? 11.055 -5 -7.203 1 98.75 74 ASP A CA 1
ATOM 584 C C . ASP A 1 74 ? 10.445 -4.855 -8.594 1 98.75 74 ASP A C 1
ATOM 586 O O . ASP A 1 74 ? 10.789 -3.93 -9.336 1 98.75 74 ASP A O 1
ATOM 590 N N . GLU A 1 75 ? 9.594 -5.785 -8.945 1 98.62 75 GLU A N 1
ATOM 591 C CA . GLU A 1 75 ? 8.938 -5.762 -10.242 1 98.62 75 GLU A CA 1
ATOM 592 C C . GLU A 1 75 ? 7.496 -6.266 -10.148 1 98.62 75 GLU A C 1
ATOM 594 O O . GLU A 1 75 ? 7.18 -7.094 -9.289 1 98.62 75 GLU A O 1
ATOM 599 N N . VAL A 1 76 ? 6.656 -5.758 -11.047 1 98.75 76 VAL A N 1
ATOM 600 C CA . VAL A 1 76 ? 5.262 -6.184 -11.102 1 98.75 76 VAL A CA 1
ATOM 601 C C . VAL A 1 76 ? 4.863 -6.453 -12.555 1 98.75 76 VAL A C 1
ATOM 603 O O . VAL A 1 76 ? 5.207 -5.684 -13.453 1 98.75 76 VAL A O 1
ATOM 606 N N . TYR A 1 77 ? 4.191 -7.512 -12.766 1 98.25 77 TYR A N 1
ATOM 607 C CA . TYR A 1 77 ? 3.605 -7.871 -14.047 1 98.25 77 TYR A CA 1
ATOM 608 C C . TYR A 1 77 ? 2.107 -8.109 -13.922 1 98.25 77 TYR A C 1
ATOM 610 O O . TYR A 1 77 ? 1.619 -8.469 -12.852 1 98.25 77 TYR A O 1
ATOM 618 N N . ILE A 1 78 ? 1.452 -7.879 -15 1 97.69 78 ILE A N 1
ATOM 619 C CA . ILE A 1 78 ? 0.046 -8.258 -15.078 1 97.69 78 ILE A CA 1
ATOM 620 C C . ILE A 1 78 ? -0.083 -9.633 -15.727 1 97.69 78 ILE A C 1
ATOM 622 O O . ILE A 1 78 ? 0.498 -9.883 -16.781 1 97.69 78 ILE A O 1
ATOM 626 N N . GLY A 1 79 ? -0.768 -10.492 -15.039 1 96.81 79 GLY A N 1
ATOM 627 C CA . GLY A 1 79 ? -0.972 -11.836 -15.578 1 96.81 79 GLY A CA 1
ATOM 6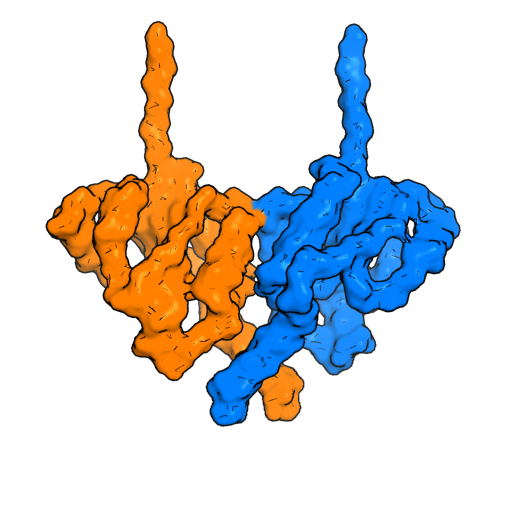28 C C . GLY A 1 79 ? -1.841 -11.852 -16.812 1 96.81 79 GLY A C 1
ATOM 629 O O . GLY A 1 79 ? -2.219 -10.797 -17.328 1 96.81 79 GLY A O 1
ATOM 630 N N . GLU A 1 80 ? -2.117 -13.047 -17.297 1 94.88 80 GLU A N 1
ATOM 631 C CA . GLU A 1 80 ? -2.969 -13.258 -18.469 1 94.88 80 GLU A CA 1
ATOM 632 C C . GLU A 1 80 ? -4.379 -13.672 -18.047 1 94.88 80 GLU A C 1
ATOM 634 O O . GLU A 1 80 ? -4.594 -14.141 -16.938 1 94.88 80 GLU A O 1
ATOM 639 N N . PRO A 1 81 ? -5.508 -13.43 -18.906 1 91.56 81 PRO A N 1
ATOM 640 C CA . PRO A 1 81 ? -6.91 -13.688 -18.562 1 91.56 81 PRO A CA 1
ATOM 641 C C . PRO A 1 81 ? -7.184 -15.156 -18.266 1 91.56 81 PRO A C 1
ATOM 643 O O . PRO A 1 81 ? -8.141 -15.477 -17.562 1 91.56 81 PRO A O 1
ATOM 646 N N . ASP A 1 82 ? -6.352 -16.078 -18.594 1 83.44 82 ASP A N 1
ATOM 647 C CA . ASP A 1 82 ? -6.715 -17.484 -18.5 1 83.44 82 ASP A CA 1
ATOM 648 C C . ASP A 1 82 ? -5.887 -18.188 -17.422 1 83.44 82 ASP A C 1
ATOM 650 O O . ASP A 1 82 ? -5.57 -19.375 -17.547 1 83.44 82 ASP A O 1
ATOM 654 N N . GLY A 1 83 ? -5.641 -17.484 -16.359 1 78.44 83 GLY A N 1
ATOM 655 C CA . GLY A 1 83 ? -4.938 -18.109 -15.25 1 78.44 83 GLY A CA 1
ATOM 656 C C . GLY A 1 83 ? -3.43 -17.953 -15.352 1 78.44 83 GLY A C 1
ATOM 657 O O . GLY A 1 83 ? -2.926 -16.938 -15.828 1 78.44 83 GLY A O 1
ATOM 658 N N . ILE A 1 84 ? -2.785 -19 -14.852 1 76.25 84 ILE A N 1
ATOM 659 C CA . ILE A 1 84 ? -1.328 -18.953 -14.789 1 76.25 84 ILE A CA 1
ATOM 660 C C . ILE A 1 84 ? -0.748 -19.016 -16.203 1 76.25 84 ILE A C 1
ATOM 662 O O . ILE A 1 84 ? -1.056 -19.938 -16.953 1 76.25 84 ILE A O 1
ATOM 666 N N . SER A 1 85 ? -0.097 -18.062 -16.531 1 88.69 85 SER A N 1
ATOM 667 C CA . SER A 1 85 ? 0.65 -18.078 -17.781 1 88.69 85 SER A CA 1
ATOM 668 C C . SER A 1 85 ? 2.07 -18.594 -17.562 1 88.69 85 SER A C 1
ATOM 670 O O . SER A 1 85 ? 2.941 -17.859 -17.109 1 88.69 85 SER A O 1
ATOM 672 N N . PHE A 1 86 ? 2.346 -19.828 -17.984 1 92 86 PHE A N 1
ATOM 673 C CA . PHE A 1 86 ? 3.676 -20.406 -17.828 1 92 86 PHE A CA 1
ATOM 674 C C . PHE A 1 86 ? 4.684 -19.703 -18.719 1 92 86 PHE A C 1
ATOM 676 O O . PHE A 1 86 ? 5.871 -19.625 -18.391 1 92 86 PHE A O 1
ATOM 683 N N . GLU A 1 87 ? 4.156 -19.156 -19.812 1 93.81 87 GLU A N 1
ATOM 684 C CA . GLU A 1 87 ? 5.031 -18.375 -20.688 1 93.81 87 GLU A CA 1
ATOM 685 C C . GLU A 1 87 ? 5.586 -17.156 -19.969 1 93.81 87 GLU A C 1
ATOM 687 O O . GLU A 1 87 ? 6.781 -16.875 -20.047 1 93.81 87 GLU A O 1
ATOM 692 N N . LEU A 1 88 ? 4.695 -16.531 -19.297 1 95.75 88 LEU A N 1
ATOM 693 C CA . LEU A 1 88 ? 5.117 -15.367 -18.531 1 95.75 88 LEU A CA 1
ATOM 694 C C . LEU A 1 88 ? 6.078 -15.758 -17.422 1 95.75 88 LEU A C 1
ATOM 696 O O . LEU A 1 88 ? 7.102 -15.102 -17.219 1 95.75 88 LEU A O 1
ATOM 700 N N . VAL A 1 89 ? 5.777 -16.828 -16.703 1 96.75 89 VAL A N 1
ATOM 701 C CA . VAL A 1 89 ? 6.621 -17.281 -15.609 1 96.75 89 VAL A CA 1
ATOM 702 C C . VAL A 1 89 ? 8 -17.656 -16.141 1 96.75 89 VAL A C 1
ATOM 704 O O . VAL A 1 89 ? 9.016 -17.359 -15.516 1 96.75 89 VAL A O 1
ATOM 707 N N . LYS A 1 90 ? 8 -18.281 -17.266 1 96.44 90 LYS A N 1
ATOM 708 C CA . LYS A 1 90 ? 9.258 -18.688 -17.891 1 96.44 90 LYS A CA 1
ATOM 709 C C . LYS A 1 90 ? 10.109 -17.453 -18.234 1 96.44 90 LYS A C 1
ATOM 711 O O . LYS A 1 90 ? 11.32 -17.469 -18.031 1 96.44 90 LYS A O 1
ATOM 716 N N . ARG A 1 91 ? 9.453 -16.469 -18.734 1 96.25 91 ARG A N 1
ATOM 717 C CA . ARG A 1 91 ? 10.148 -15.227 -19.078 1 96.25 91 ARG A CA 1
ATOM 718 C C . ARG A 1 91 ? 10.758 -14.578 -17.828 1 96.25 91 ARG A C 1
ATOM 720 O O . ARG A 1 91 ? 11.859 -14.031 -17.891 1 96.25 91 ARG A O 1
ATOM 727 N N . ILE A 1 92 ? 10.07 -14.68 -16.797 1 96.56 92 ILE A N 1
ATOM 728 C CA . ILE A 1 92 ? 10.531 -14.102 -15.539 1 96.56 92 ILE A CA 1
ATOM 729 C C . ILE A 1 92 ? 11.672 -14.945 -14.969 1 96.56 92 ILE A C 1
ATOM 731 O O . ILE A 1 92 ? 12.594 -14.422 -14.336 1 96.56 92 ILE A O 1
ATOM 735 N N . ASN A 1 93 ? 11.594 -16.234 -15.164 1 96.25 93 ASN A N 1
ATOM 736 C CA . ASN A 1 93 ? 12.609 -17.203 -14.773 1 96.25 93 ASN A CA 1
ATOM 737 C C . ASN A 1 93 ? 12.914 -17.125 -13.281 1 96.25 93 ASN A C 1
ATOM 739 O O . ASN A 1 93 ? 14.062 -16.922 -12.883 1 96.25 93 ASN A O 1
ATOM 743 N N . PRO A 1 94 ? 11.93 -17.344 -12.461 1 97.94 94 PRO A N 1
ATOM 744 C CA . PRO A 1 94 ? 12.156 -17.281 -11.016 1 97.94 94 PRO A CA 1
ATOM 745 C C . PRO A 1 94 ? 12.938 -18.484 -10.492 1 97.94 94 PRO A C 1
ATOM 747 O O . PRO A 1 94 ? 12.922 -19.562 -11.094 1 97.94 94 PRO A O 1
ATOM 750 N N . ASP A 1 95 ? 13.602 -18.266 -9.391 1 97.94 95 ASP A N 1
ATOM 751 C CA . ASP A 1 95 ? 14.266 -19.344 -8.664 1 97.94 95 ASP A CA 1
ATOM 752 C C . ASP A 1 95 ? 13.336 -19.953 -7.609 1 97.94 95 ASP A C 1
ATOM 754 O O . ASP A 1 95 ? 13.477 -21.125 -7.254 1 97.94 95 ASP A O 1
ATOM 758 N N . VAL A 1 96 ? 12.398 -19.156 -7.105 1 97.94 96 VAL A N 1
ATOM 759 C CA . VAL A 1 96 ? 11.453 -19.562 -6.074 1 97.94 96 VAL A CA 1
ATOM 760 C C . VAL A 1 96 ? 10.062 -19.031 -6.41 1 97.94 96 VAL A C 1
ATOM 762 O O . VAL A 1 96 ? 9.914 -17.875 -6.824 1 97.94 96 VAL A O 1
ATOM 765 N N . VAL A 1 97 ? 9.078 -19.844 -6.293 1 97.25 97 VAL A N 1
ATOM 766 C CA . VAL A 1 97 ? 7.676 -19.422 -6.305 1 97.25 97 VAL A CA 1
ATOM 767 C C . VAL A 1 97 ? 7.086 -19.562 -4.898 1 97.25 97 VAL A C 1
ATOM 769 O O . VAL A 1 97 ? 7.062 -20.656 -4.336 1 97.25 97 VAL A O 1
ATOM 772 N N . ALA A 1 98 ? 6.684 -18.469 -4.371 1 96.12 98 ALA A N 1
ATOM 773 C CA . ALA A 1 98 ? 6.125 -18.453 -3.021 1 96.12 98 ALA A CA 1
ATOM 774 C C . ALA A 1 98 ? 4.598 -18.453 -3.057 1 96.12 98 ALA A C 1
ATOM 776 O O . ALA A 1 98 ? 3.994 -17.656 -3.779 1 96.12 98 ALA A O 1
ATOM 777 N N . LEU A 1 99 ? 4.027 -19.281 -2.293 1 93.38 99 LEU A N 1
ATOM 778 C CA . LEU A 1 99 ? 2.574 -19.391 -2.211 1 93.38 99 LEU A CA 1
ATOM 779 C C . LEU A 1 99 ? 2.068 -18.906 -0.856 1 93.38 99 LEU A C 1
ATOM 781 O O . LEU A 1 99 ? 2.709 -19.141 0.17 1 93.38 99 LEU A O 1
ATOM 785 N N . GLY A 1 100 ? 0.918 -18.219 -0.914 1 87.44 100 GLY A N 1
ATOM 786 C CA . GLY A 1 100 ? 0.263 -17.859 0.333 1 87.44 100 GLY A CA 1
ATOM 787 C C . GLY A 1 100 ? -0.341 -19.047 1.055 1 87.44 100 GLY A C 1
ATOM 788 O O . GLY A 1 100 ? -0.464 -20.125 0.48 1 87.44 100 GLY A O 1
ATOM 789 N N . PRO A 1 101 ? -0.727 -18.828 2.281 1 77.62 101 PRO A N 1
ATOM 790 C CA . PRO A 1 101 ? -1.237 -19.922 3.111 1 77.62 101 PRO A CA 1
ATOM 791 C C . PRO A 1 101 ? -2.535 -20.516 2.568 1 77.62 101 PRO A C 1
ATOM 793 O O . PRO A 1 101 ? -2.805 -21.703 2.773 1 77.62 101 PRO A O 1
ATOM 796 N N . ASP A 1 102 ? -3.301 -19.766 1.881 1 71.19 102 ASP A N 1
ATOM 797 C CA . ASP A 1 102 ? -4.633 -20.219 1.495 1 71.19 102 ASP A CA 1
ATOM 798 C C . ASP A 1 102 ? -4.66 -20.656 0.035 1 71.19 102 ASP A C 1
ATOM 800 O O . ASP A 1 102 ? -5.715 -21.016 -0.49 1 71.19 102 ASP A O 1
ATOM 804 N N . GLN A 1 103 ? -3.619 -20.562 -0.558 1 71.12 103 GLN A N 1
ATOM 805 C CA . GLN A 1 103 ? -3.625 -20.938 -1.97 1 71.12 103 GLN A CA 1
ATOM 806 C C . GLN A 1 103 ? -3.676 -22.453 -2.141 1 71.12 103 GLN A C 1
ATOM 808 O O . GLN A 1 103 ? -2.939 -23.188 -1.475 1 71.12 103 GLN A O 1
ATOM 813 N N . ASP A 1 104 ? -4.684 -22.828 -2.947 1 62.62 104 ASP A N 1
ATOM 814 C CA . ASP A 1 104 ? -5.031 -24.234 -3.115 1 62.62 104 ASP A CA 1
ATOM 815 C C . ASP A 1 104 ? -4.055 -24.938 -4.059 1 62.62 104 ASP A C 1
ATOM 817 O O . ASP A 1 104 ? -4.465 -25.516 -5.062 1 62.62 104 ASP A O 1
ATOM 821 N N . PHE A 1 105 ? -2.908 -24.688 -4.016 1 65.44 105 PHE A N 1
ATOM 822 C CA . PHE A 1 105 ? -1.974 -25.469 -4.816 1 65.44 105 PHE A CA 1
ATOM 823 C C . PHE A 1 105 ? -1.149 -26.391 -3.934 1 65.44 105 PHE A C 1
ATOM 825 O O . PHE A 1 105 ? -0.689 -26 -2.861 1 65.44 105 PHE A O 1
ATOM 832 N N . LYS A 1 106 ? -1.19 -27.641 -4.324 1 77.5 106 LYS A N 1
ATOM 833 C CA . LYS A 1 106 ? -0.152 -28.5 -3.768 1 77.5 106 LYS A CA 1
ATOM 834 C C . LYS A 1 106 ? 1.225 -28.109 -4.305 1 77.5 106 LYS A C 1
ATOM 836 O O . LYS A 1 106 ? 1.425 -28.047 -5.52 1 77.5 106 LYS A O 1
ATOM 841 N N . CYS A 1 107 ? 2.086 -27.781 -3.438 1 83.5 107 CYS A N 1
ATOM 842 C CA . CYS A 1 107 ? 3.424 -27.328 -3.801 1 83.5 107 CYS A CA 1
ATOM 843 C C . CYS A 1 107 ? 4.07 -28.281 -4.801 1 83.5 107 CYS A C 1
ATOM 845 O O . CYS A 1 107 ? 4.645 -27.844 -5.801 1 83.5 107 CYS A O 1
ATOM 847 N N . GLU A 1 108 ? 3.83 -29.5 -4.582 1 87.62 108 GLU A N 1
ATOM 848 C CA . GLU A 1 108 ? 4.477 -30.5 -5.43 1 87.62 108 GLU A CA 1
ATOM 849 C C . GLU A 1 108 ? 3.881 -30.5 -6.836 1 87.62 108 GLU A C 1
ATOM 851 O O . GLU A 1 108 ? 4.602 -30.656 -7.824 1 87.62 108 GLU A O 1
ATOM 856 N N . GLU A 1 109 ? 2.598 -30.297 -6.855 1 89.31 109 GLU A N 1
ATOM 857 C CA . GLU A 1 109 ? 1.929 -30.266 -8.156 1 89.31 109 GLU A CA 1
ATOM 858 C C . GLU A 1 109 ? 2.357 -29.062 -8.969 1 89.31 109 GLU A C 1
ATOM 860 O O . GLU A 1 109 ? 2.635 -29.172 -10.164 1 89.31 109 GLU A O 1
ATOM 865 N N . LEU A 1 110 ? 2.422 -27.969 -8.344 1 90.5 110 LEU A N 1
ATOM 866 C CA . LEU A 1 110 ? 2.859 -26.766 -9.031 1 90.5 110 LEU A CA 1
ATOM 867 C C . LEU A 1 110 ? 4.312 -26.891 -9.484 1 90.5 110 LEU A C 1
ATOM 869 O O . LEU A 1 110 ? 4.656 -26.5 -10.602 1 90.5 110 LEU A O 1
ATOM 873 N N . LYS A 1 111 ? 5.145 -27.453 -8.664 1 92.12 111 LYS A N 1
ATOM 874 C CA . LYS A 1 111 ? 6.551 -27.641 -9.008 1 92.12 111 LYS A CA 1
ATOM 875 C C . LYS A 1 111 ? 6.699 -28.516 -10.25 1 92.12 111 LYS A C 1
ATOM 877 O O . LYS A 1 111 ? 7.504 -28.219 -11.133 1 92.12 111 LYS A O 1
ATOM 882 N N . ARG A 1 112 ? 5.895 -29.531 -10.281 1 93.31 112 ARG A N 1
ATOM 883 C CA . ARG A 1 112 ? 5.922 -30.438 -11.422 1 93.31 112 ARG A CA 1
ATOM 884 C C . ARG A 1 112 ? 5.504 -29.719 -12.703 1 93.31 112 ARG A C 1
ATOM 886 O O . ARG A 1 112 ? 6.133 -29.891 -13.75 1 93.31 112 ARG A O 1
ATOM 893 N N . GLN A 1 113 ? 4.445 -28.938 -12.578 1 92.88 113 GLN A N 1
ATOM 894 C CA . GLN A 1 113 ? 3.957 -28.203 -13.734 1 92.88 113 GLN A CA 1
ATOM 895 C C . GLN A 1 113 ? 5.008 -27.219 -14.242 1 92.88 113 GLN A C 1
ATOM 897 O O . GLN A 1 113 ? 5.211 -27.078 -15.445 1 92.88 113 GLN A O 1
ATOM 902 N N . LEU A 1 114 ? 5.676 -26.609 -13.312 1 94.5 114 LEU A N 1
ATOM 903 C CA . LEU A 1 114 ? 6.734 -25.672 -13.68 1 94.5 114 LEU A CA 1
ATOM 904 C C . LEU A 1 114 ? 7.852 -26.375 -14.438 1 94.5 114 LEU A C 1
ATOM 906 O O . LEU A 1 114 ? 8.297 -25.891 -15.484 1 94.5 114 LEU A O 1
ATOM 910 N N . ARG A 1 115 ? 8.234 -27.5 -13.977 1 95.12 115 ARG A N 1
ATOM 911 C CA . ARG A 1 115 ? 9.305 -28.281 -14.602 1 95.12 115 ARG A CA 1
ATOM 912 C C . ARG A 1 115 ? 8.906 -28.719 -16.016 1 95.12 115 ARG A C 1
ATOM 914 O O . ARG A 1 115 ? 9.734 -28.688 -16.922 1 95.12 115 ARG A O 1
ATOM 921 N N . GLN A 1 116 ? 7.711 -29.094 -16.078 1 95.62 116 GLN A N 1
ATOM 922 C CA . GLN A 1 116 ? 7.199 -29.531 -17.375 1 95.62 116 GLN A CA 1
ATOM 923 C C . GLN A 1 116 ? 7.277 -28.406 -18.406 1 95.62 116 GLN A C 1
ATOM 925 O O . GLN A 1 116 ? 7.375 -28.672 -19.609 1 95.62 116 GLN A O 1
ATOM 930 N N . HIS A 1 117 ? 7.246 -27.266 -17.922 1 95.38 117 HIS A N 1
ATOM 931 C CA . HIS A 1 117 ? 7.297 -26.109 -18.828 1 95.38 117 HIS A CA 1
ATOM 932 C C . HIS A 1 117 ? 8.703 -25.531 -18.875 1 95.38 117 HIS A C 1
ATOM 934 O O . HIS A 1 117 ? 8.891 -24.406 -19.344 1 95.38 117 HIS A O 1
ATOM 940 N N . GLY A 1 118 ? 9.656 -26.203 -18.266 1 95.25 118 GLY A N 1
ATOM 941 C CA . GLY A 1 118 ? 11.055 -25.812 -18.359 1 95.25 118 GLY A CA 1
ATOM 942 C C . GLY A 1 118 ? 11.461 -24.781 -17.328 1 95.25 118 GLY A C 1
ATOM 943 O O . GLY A 1 118 ? 12.43 -24.047 -17.516 1 95.25 118 GLY A O 1
ATOM 944 N N . ILE A 1 119 ? 10.703 -24.656 -16.344 1 95.5 119 ILE A N 1
ATOM 945 C CA . ILE A 1 119 ? 10.992 -23.703 -15.281 1 95.5 119 ILE A CA 1
ATOM 946 C C . ILE A 1 119 ? 11.516 -24.438 -14.055 1 95.5 119 ILE A C 1
ATOM 948 O O . ILE A 1 119 ? 10.805 -25.266 -13.477 1 95.5 119 ILE A O 1
ATOM 952 N N . ASN A 1 120 ? 12.742 -24.172 -13.742 1 95.5 120 ASN A N 1
ATOM 953 C CA . ASN A 1 120 ? 13.352 -24.781 -12.562 1 95.5 120 ASN A CA 1
ATOM 954 C C . ASN A 1 120 ? 13.266 -23.875 -11.352 1 95.5 120 ASN A C 1
ATOM 956 O O . ASN A 1 120 ? 14.164 -23.062 -11.109 1 95.5 120 ASN A O 1
ATOM 960 N N . ALA A 1 121 ? 12.203 -23.969 -10.648 1 96.88 121 ALA A N 1
ATOM 961 C CA . ALA A 1 121 ? 11.969 -23.141 -9.477 1 96.88 121 ALA A CA 1
ATOM 962 C C . ALA A 1 121 ? 11.539 -23.984 -8.281 1 96.88 121 ALA A C 1
ATOM 964 O O . ALA A 1 121 ? 10.797 -24.953 -8.43 1 96.88 121 ALA A O 1
ATOM 965 N N . GLU A 1 122 ? 11.984 -23.656 -7.105 1 96.38 122 GLU A N 1
ATOM 966 C CA . GLU A 1 122 ? 11.43 -24.203 -5.871 1 96.38 122 GLU A CA 1
ATOM 967 C C . GLU A 1 122 ? 10.078 -23.578 -5.547 1 96.38 122 GLU A C 1
ATOM 969 O O . GLU A 1 122 ? 9.82 -22.422 -5.898 1 96.38 122 GLU A O 1
ATOM 974 N N . VAL A 1 123 ? 9.211 -24.359 -4.988 1 95.75 123 VAL A N 1
ATOM 975 C CA . VAL A 1 123 ? 7.91 -23.859 -4.555 1 95.75 123 VAL A CA 1
ATOM 976 C C . VAL A 1 123 ? 7.824 -23.906 -3.029 1 95.75 123 VAL A C 1
ATOM 978 O O . VAL A 1 123 ? 7.984 -24.953 -2.418 1 95.75 123 VAL A O 1
ATOM 981 N N . ILE A 1 124 ? 7.602 -22.766 -2.416 1 94.69 124 ILE A N 1
ATOM 982 C CA . ILE A 1 124 ? 7.602 -22.656 -0.961 1 94.69 124 ILE A CA 1
ATOM 983 C C . ILE A 1 124 ? 6.309 -22 -0.493 1 94.69 124 ILE A C 1
ATOM 985 O O . ILE A 1 124 ? 5.906 -20.953 -1.023 1 94.69 124 ILE A O 1
ATOM 989 N N . ARG A 1 125 ? 5.652 -22.578 0.459 1 93.06 125 ARG A N 1
ATOM 990 C CA . ARG A 1 125 ? 4.461 -21.984 1.058 1 93.06 125 ARG A CA 1
ATOM 991 C C . ARG A 1 125 ? 4.828 -21.109 2.258 1 93.06 125 ARG A C 1
ATOM 993 O O . ARG A 1 125 ? 5.539 -21.562 3.16 1 93.06 125 ARG A O 1
ATOM 1000 N N . ILE A 1 126 ? 4.344 -19.922 2.262 1 91.5 126 ILE A N 1
ATOM 1001 C CA . ILE A 1 126 ? 4.586 -18.984 3.357 1 91.5 126 ILE A CA 1
ATOM 1002 C C . ILE A 1 126 ? 3.414 -19.031 4.34 1 91.5 126 ILE A C 1
ATOM 1004 O O . ILE A 1 126 ? 2.271 -18.766 3.961 1 91.5 126 ILE A O 1
ATOM 1008 N N . PRO A 1 127 ? 3.672 -19.297 5.52 1 86.31 127 PRO A N 1
ATOM 1009 C CA . PRO A 1 127 ? 2.596 -19.328 6.512 1 86.31 127 PRO A CA 1
ATOM 1010 C C . PRO A 1 127 ? 2.172 -17.922 6.957 1 86.31 127 PRO A C 1
ATOM 1012 O O . PRO A 1 127 ? 2.883 -16.953 6.703 1 86.31 127 PRO A O 1
ATOM 1015 N N . TYR A 1 128 ? 1.029 -17.875 7.562 1 82.06 128 TYR A N 1
ATOM 1016 C CA . TYR A 1 128 ? 0.618 -16.609 8.18 1 82.06 128 TYR A CA 1
ATOM 1017 C C . TYR A 1 128 ? 1.581 -16.203 9.289 1 82.06 128 TYR A C 1
ATOM 1019 O O . TYR A 1 128 ? 2.057 -17.047 10.047 1 82.06 128 TYR A O 1
ATOM 1027 N N . LEU A 1 129 ? 1.938 -14.953 9.305 1 78.31 129 LEU A N 1
ATOM 1028 C CA . LEU A 1 129 ? 2.781 -14.469 10.391 1 78.31 129 LEU A CA 1
ATOM 1029 C C . LEU A 1 129 ? 1.991 -14.359 11.688 1 78.31 129 LEU A C 1
ATOM 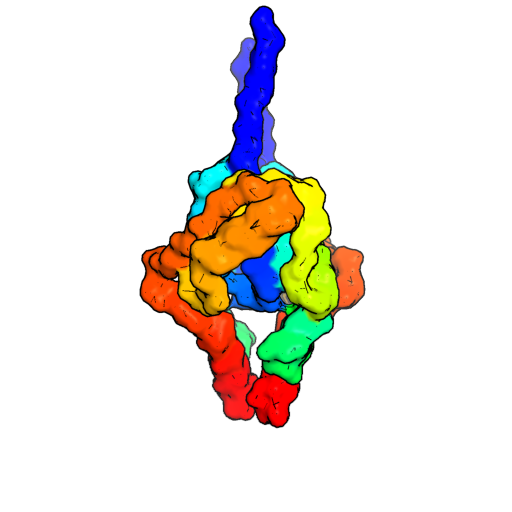1031 O O . LEU A 1 129 ? 2.494 -14.719 12.758 1 78.31 129 LEU A O 1
ATOM 1035 N N . TYR A 1 130 ? 0.752 -13.773 11.492 1 78.88 130 TYR A N 1
ATOM 1036 C CA . TYR A 1 130 ? -0.137 -13.648 12.648 1 78.88 130 TYR A CA 1
ATOM 1037 C C . TYR A 1 130 ? -1.47 -14.344 12.383 1 78.88 130 TYR A C 1
ATOM 1039 O O . TYR A 1 130 ? -1.921 -14.414 11.234 1 78.88 130 TYR A O 1
ATOM 1047 N N . LYS A 1 131 ? -2.039 -14.828 13.359 1 72.81 131 LYS A N 1
ATOM 1048 C CA . LYS A 1 131 ? -3.35 -15.461 13.234 1 72.81 131 LYS A CA 1
ATOM 1049 C C . LYS A 1 131 ? -4.375 -14.484 12.664 1 72.81 131 LYS A C 1
ATOM 1051 O O . LYS A 1 131 ? -5.262 -14.883 11.898 1 72.81 131 LYS A O 1
ATOM 1056 N N . SER A 1 132 ? -4.133 -13.227 13.031 1 71.56 132 SER A N 1
ATOM 1057 C CA . SER A 1 132 ? -5.082 -12.195 12.617 1 71.56 132 SER A CA 1
ATOM 1058 C C . SER A 1 132 ? -4.949 -11.891 11.125 1 71.56 132 SER A C 1
ATOM 1060 O O . SER A 1 132 ? -5.816 -11.242 10.547 1 71.56 132 SER A O 1
ATOM 1062 N N . ASP A 1 133 ? -3.883 -12.391 10.609 1 72.94 133 ASP A N 1
ATOM 1063 C CA . ASP A 1 133 ? -3.695 -12.164 9.18 1 72.94 133 ASP A CA 1
ATOM 1064 C C . ASP A 1 133 ? -4.695 -12.969 8.359 1 72.94 133 ASP A C 1
ATOM 1066 O O . ASP A 1 133 ? -4.926 -12.68 7.184 1 72.94 133 ASP A O 1
ATOM 1070 N N . VAL A 1 134 ? -5.305 -13.781 9.055 1 60.69 134 VAL A N 1
ATOM 1071 C CA . VAL A 1 134 ? -6.262 -14.656 8.383 1 60.69 134 VAL A CA 1
ATOM 1072 C C . VAL A 1 134 ? -7.52 -13.867 8.023 1 60.69 134 VAL A C 1
ATOM 1074 O O . VAL A 1 134 ? -8.039 -13.109 8.852 1 60.69 134 VAL A O 1
ATOM 1077 N N . ALA A 1 135 ? -8.078 -14 6.781 1 60 135 ALA A N 1
ATOM 1078 C CA . ALA A 1 135 ? -9.352 -13.547 6.223 1 60 135 ALA A CA 1
ATOM 1079 C C . ALA A 1 135 ? -9.461 -12.023 6.262 1 60 135 ALA A C 1
ATOM 1081 O O . ALA A 1 135 ? -10.531 -11.477 6.535 1 60 135 ALA A O 1
ATOM 1082 N N . LYS A 1 136 ? -8.258 -11.258 6.195 1 71.38 136 LYS A N 1
ATOM 1083 C CA . LYS A 1 136 ? -8.312 -9.82 6.434 1 71.38 136 LYS A CA 1
ATOM 1084 C C . LYS A 1 136 ? -9.109 -9.109 5.344 1 71.38 136 LYS A C 1
ATOM 1086 O O . LYS A 1 136 ? -9.914 -8.219 5.637 1 71.38 136 LYS A O 1
ATOM 1091 N N . THR A 1 137 ? -9.078 -9.609 4.098 1 69.69 137 THR A N 1
ATOM 1092 C CA . THR A 1 137 ? -9.844 -8.914 3.062 1 69.69 137 THR A CA 1
ATOM 1093 C C . THR A 1 137 ? -11.344 -9.078 3.299 1 69.69 137 THR A C 1
ATOM 1095 O O . THR A 1 137 ? -12.094 -8.102 3.236 1 69.69 137 THR A O 1
ATOM 1098 N N . SER A 1 138 ? -11.68 -10.273 3.602 1 68.69 138 SER A N 1
ATOM 1099 C CA . SER A 1 138 ? -13.086 -10.539 3.871 1 68.69 138 SER A CA 1
ATOM 1100 C C . SER A 1 138 ? -13.594 -9.695 5.039 1 68.69 138 SER A C 1
ATOM 1102 O O . SER A 1 138 ? -14.719 -9.203 5.012 1 68.69 138 SER A O 1
ATOM 1104 N N . ARG A 1 139 ? -12.766 -9.562 6.023 1 76.44 139 ARG A N 1
ATOM 1105 C CA . ARG A 1 139 ? -13.133 -8.758 7.188 1 76.44 139 ARG A CA 1
ATOM 1106 C C . ARG A 1 139 ? -13.312 -7.293 6.812 1 76.44 139 ARG A C 1
ATOM 1108 O O . ARG A 1 139 ? -14.234 -6.629 7.293 1 76.44 139 ARG A O 1
ATOM 1115 N N . ILE A 1 140 ? -12.492 -6.816 5.965 1 78.38 140 ILE A N 1
ATOM 1116 C CA . ILE A 1 140 ? -12.562 -5.434 5.496 1 78.38 140 ILE A CA 1
ATOM 1117 C C . ILE A 1 140 ? -13.875 -5.215 4.742 1 78.38 140 ILE A C 1
ATOM 1119 O O . ILE A 1 140 ? -14.594 -4.25 5.004 1 78.38 140 ILE A O 1
ATOM 1123 N N . ILE A 1 141 ? -14.172 -6.117 3.904 1 77.56 141 ILE A N 1
ATOM 1124 C CA . ILE A 1 141 ? -15.391 -6.008 3.107 1 77.56 141 ILE A CA 1
ATOM 1125 C C . ILE A 1 141 ? -16.609 -6.055 4.023 1 77.56 141 ILE A C 1
ATOM 1127 O O . ILE A 1 141 ? -17.531 -5.242 3.889 1 77.56 141 ILE A O 1
ATOM 1131 N N . LYS A 1 142 ? -16.594 -6.969 4.887 1 78.5 142 LYS A N 1
ATOM 1132 C CA . LYS A 1 142 ? -17.703 -7.086 5.828 1 78.5 142 LYS A CA 1
ATOM 1133 C C . LYS A 1 142 ? -17.891 -5.797 6.625 1 78.5 142 LYS A C 1
ATOM 1135 O O . LYS A 1 142 ? -19.016 -5.332 6.816 1 78.5 142 LYS A O 1
ATOM 1140 N N . ARG A 1 143 ? -16.859 -5.234 7.102 1 78.69 143 ARG A N 1
ATOM 1141 C CA . ARG A 1 143 ? -16.922 -3.996 7.875 1 78.69 143 ARG A CA 1
ATOM 1142 C C . ARG A 1 143 ? -17.5 -2.857 7.043 1 78.69 143 ARG A C 1
ATOM 1144 O O . ARG A 1 143 ? -18.281 -2.055 7.551 1 78.69 143 ARG A O 1
ATOM 1151 N N . ILE A 1 144 ? -17.109 -2.82 5.832 1 78.25 144 ILE A N 1
ATOM 1152 C CA . ILE A 1 144 ? -17.609 -1.783 4.938 1 78.25 144 ILE A CA 1
ATOM 1153 C C . ILE A 1 144 ? -19.125 -1.953 4.75 1 78.25 144 ILE A C 1
ATOM 1155 O O . ILE A 1 144 ? -19.875 -0.98 4.816 1 78.25 144 ILE A O 1
ATOM 1159 N N . VAL A 1 145 ? -19.516 -3.178 4.57 1 78.62 145 VAL A N 1
ATOM 1160 C CA . VAL A 1 145 ? -20.938 -3.475 4.371 1 78.62 145 VAL A CA 1
ATOM 1161 C C . VAL A 1 145 ? -21.719 -3.133 5.637 1 78.62 145 VAL A C 1
ATOM 1163 O O . VAL A 1 145 ? -22.797 -2.557 5.566 1 78.62 145 VAL A O 1
ATOM 1166 N N . GLU A 1 146 ? -21.172 -3.402 6.762 1 78 146 GLU A N 1
ATOM 1167 C CA . GLU A 1 146 ? -21.812 -3.125 8.047 1 78 146 GLU A CA 1
ATOM 1168 C C . GLU A 1 146 ? -21.969 -1.624 8.273 1 78 146 GLU A C 1
ATOM 1170 O O . GLU A 1 146 ? -22.984 -1.167 8.789 1 78 146 GLU A O 1
ATOM 1175 N N . ILE A 1 147 ? -21 -0.913 7.895 1 72.38 147 ILE A N 1
ATOM 1176 C CA . ILE A 1 147 ? -20.984 0.524 8.148 1 72.38 147 ILE A CA 1
ATOM 1177 C C . ILE A 1 147 ? -21.859 1.24 7.129 1 72.38 147 ILE A C 1
ATOM 1179 O O . ILE A 1 147 ? -22.562 2.197 7.469 1 72.38 147 ILE A O 1
ATOM 1183 N N . PHE A 1 148 ? -21.875 0.733 5.934 1 73.44 148 PHE A N 1
ATOM 1184 C CA . PHE A 1 148 ? -22.453 1.561 4.887 1 73.44 148 PHE A CA 1
ATOM 1185 C C . PHE A 1 148 ? -23.75 0.941 4.363 1 73.44 148 PHE A C 1
ATOM 1187 O O . PHE A 1 148 ? -24.531 1.612 3.697 1 73.44 148 PHE A O 1
ATOM 1194 N N . CYS A 1 149 ? -23.812 -0.345 4.484 1 68.31 149 CYS A N 1
ATOM 1195 C CA . CYS A 1 149 ? -25.031 -0.987 3.982 1 68.31 149 CYS A CA 1
ATOM 1196 C C . CYS A 1 149 ? -26.047 -1.179 5.098 1 68.31 149 CYS A C 1
ATOM 1198 O O . CYS A 1 149 ? -27.25 -1.315 4.84 1 68.31 149 CYS A O 1
ATOM 1200 N N . GLU A 1 150 ? -25.719 -1.234 6.379 1 55.28 150 GLU A N 1
ATOM 1201 C CA . GLU A 1 150 ? -26.75 -1.336 7.406 1 55.28 150 GLU A CA 1
ATOM 1202 C C . GLU A 1 150 ? -27.281 0.041 7.781 1 55.28 150 GLU A C 1
ATOM 1204 O O . GLU A 1 150 ? -26.562 1.037 7.711 1 55.28 150 GLU A O 1
ATOM 1209 N N . MET B 1 1 ? 38.062 19.422 5.789 1 35.09 1 MET B N 1
ATOM 1210 C CA . MET B 1 1 ? 36.781 20.094 5.59 1 35.09 1 MET B CA 1
ATOM 1211 C C . MET B 1 1 ? 35.625 19.141 5.867 1 35.09 1 MET B C 1
ATOM 1213 O O . MET B 1 1 ? 35.5 18.094 5.215 1 35.09 1 MET B O 1
ATOM 1217 N N . SER B 1 2 ? 35.219 18.969 7.148 1 43.03 2 SER B N 1
ATOM 1218 C CA . SER B 1 2 ? 34.156 18.078 7.648 1 43.03 2 SER B CA 1
ATOM 1219 C C . SER B 1 2 ? 32.906 18.188 6.789 1 43.03 2 SER B C 1
ATOM 1221 O O . SER B 1 2 ? 32.438 19.281 6.457 1 43.03 2 SER B O 1
ATOM 1223 N N . LYS B 1 3 ? 32.719 17.375 5.816 1 46.44 3 LYS B N 1
ATOM 1224 C CA . LYS B 1 3 ? 31.594 17.453 4.898 1 46.44 3 LYS B CA 1
ATOM 1225 C C . LYS B 1 3 ? 30.328 17.906 5.621 1 46.44 3 LYS B C 1
ATOM 1227 O O . LYS B 1 3 ? 29.844 17.203 6.516 1 46.44 3 LYS B O 1
ATOM 1232 N N . GLU B 1 4 ? 30.125 19.062 6.105 1 44.47 4 GLU B N 1
ATOM 1233 C CA . GLU B 1 4 ? 28.922 19.641 6.695 1 44.47 4 GLU B CA 1
ATOM 1234 C C . GLU B 1 4 ? 27.656 18.953 6.152 1 44.47 4 GLU B C 1
ATOM 1236 O O . GLU B 1 4 ? 27.438 18.953 4.941 1 44.47 4 GLU B O 1
ATOM 1241 N N . ARG B 1 5 ? 27.203 17.859 6.59 1 57.53 5 ARG B N 1
ATOM 1242 C CA . ARG B 1 5 ? 26.047 17.078 6.18 1 57.53 5 ARG B CA 1
ATOM 1243 C C . ARG B 1 5 ? 24.859 17.984 5.879 1 57.53 5 ARG B C 1
ATOM 1245 O O . ARG B 1 5 ? 24.422 18.766 6.738 1 57.53 5 ARG B O 1
ATOM 1252 N N . GLU B 1 6 ? 24.703 18.5 4.648 1 69.94 6 GLU B N 1
ATOM 1253 C CA . GLU B 1 6 ? 23.625 19.359 4.145 1 69.94 6 GLU B CA 1
ATOM 1254 C C . GLU B 1 6 ? 22.281 19 4.777 1 69.94 6 GLU B C 1
ATOM 1256 O O . GLU B 1 6 ? 21.984 17.828 4.98 1 69.94 6 GLU B O 1
ATOM 1261 N N . LYS B 1 7 ? 21.656 19.859 5.566 1 86.31 7 LYS B N 1
ATOM 1262 C CA . LYS B 1 7 ? 20.391 19.672 6.262 1 86.31 7 LYS B CA 1
ATOM 1263 C C . LYS B 1 7 ? 19.344 19.031 5.352 1 86.31 7 LYS B C 1
ATOM 1265 O O . LYS B 1 7 ? 19.141 19.484 4.223 1 86.31 7 LYS B O 1
ATOM 1270 N N . LYS B 1 8 ? 18.797 17.922 5.758 1 94.06 8 LYS B N 1
ATOM 1271 C CA . LYS B 1 8 ? 17.75 17.219 5.023 1 94.06 8 LYS B CA 1
ATOM 1272 C C . LYS B 1 8 ? 16.406 17.938 5.148 1 94.06 8 LYS B C 1
ATOM 1274 O O . LYS B 1 8 ? 16.031 18.375 6.238 1 94.06 8 LYS B O 1
ATOM 1279 N N . ILE B 1 9 ? 15.742 18.188 4.051 1 97.75 9 ILE B N 1
ATOM 1280 C CA . ILE B 1 9 ? 14.406 18.766 4.031 1 97.75 9 ILE B CA 1
ATOM 1281 C C . ILE B 1 9 ? 13.375 17.703 4.391 1 97.75 9 ILE B C 1
ATOM 1283 O O . ILE B 1 9 ? 13.258 16.688 3.703 1 97.75 9 ILE B O 1
ATOM 1287 N N . ARG B 1 10 ? 12.633 17.984 5.414 1 98.44 10 ARG B N 1
ATOM 1288 C CA . ARG B 1 10 ? 11.633 17.047 5.91 1 98.44 10 ARG B CA 1
ATOM 1289 C C . ARG B 1 10 ? 10.227 17.5 5.543 1 98.44 10 ARG B C 1
ATOM 1291 O O . ARG B 1 10 ? 9.836 18.625 5.855 1 98.44 10 ARG B O 1
ATOM 1298 N N . VAL B 1 11 ? 9.508 16.641 4.863 1 98.69 11 VAL B N 1
ATOM 1299 C CA . VAL B 1 11 ? 8.133 16.906 4.453 1 98.69 11 VAL B CA 1
ATOM 1300 C C . VAL B 1 11 ? 7.168 16.109 5.336 1 98.69 11 VAL B C 1
ATOM 1302 O O . VAL B 1 11 ? 7.391 14.922 5.598 1 98.69 11 VAL B O 1
ATOM 1305 N N . LEU B 1 12 ? 6.082 16.781 5.762 1 98.38 12 LEU B N 1
ATOM 1306 C CA . LEU B 1 12 ? 5.078 16.156 6.617 1 98.38 12 LEU B CA 1
ATOM 1307 C C . LEU B 1 12 ? 3.717 16.125 5.93 1 98.38 12 LEU B C 1
ATOM 1309 O O . LEU B 1 12 ? 3.303 17.125 5.336 1 98.38 12 LEU B O 1
ATOM 1313 N N . VAL B 1 13 ? 3.137 14.961 5.977 1 97 13 VAL B N 1
ATOM 1314 C CA . VAL B 1 13 ? 1.75 14.844 5.539 1 97 13 VAL B CA 1
ATOM 1315 C C . VAL B 1 13 ? 0.922 14.164 6.625 1 97 13 VAL B C 1
ATOM 1317 O O . VAL B 1 13 ? 1.453 13.391 7.426 1 97 13 VAL B O 1
ATOM 1320 N N . GLY B 1 14 ? -0.319 14.508 6.66 1 95 14 GLY B N 1
ATOM 1321 C CA . GLY B 1 14 ? -1.274 13.852 7.539 1 95 14 GLY B CA 1
ATOM 1322 C C . GLY B 1 14 ? -2.473 13.281 6.801 1 95 14 GLY B C 1
ATOM 1323 O O . GLY B 1 14 ? -2.834 13.773 5.727 1 95 14 GLY B O 1
ATOM 1324 N N . GLY B 1 15 ? -3.027 12.227 7.352 1 93.31 15 GLY B N 1
ATOM 1325 C CA . GLY B 1 15 ? -4.219 11.648 6.75 1 93.31 15 GLY B CA 1
ATOM 1326 C C . GLY B 1 15 ? -4.723 10.422 7.488 1 93.31 15 GLY B C 1
ATOM 1327 O O . GLY B 1 15 ? -4.094 9.961 8.445 1 93.31 15 GLY B O 1
ATOM 1328 N N . VAL B 1 16 ? -5.895 10.008 7.051 1 93.56 16 VAL B N 1
ATOM 1329 C CA . VAL B 1 16 ? -6.48 8.789 7.602 1 93.56 16 VAL B CA 1
ATOM 1330 C C . VAL B 1 16 ? -5.855 7.566 6.934 1 93.56 16 VAL B C 1
ATOM 1332 O O . VAL B 1 16 ? -5.391 6.652 7.613 1 93.56 16 VAL B O 1
ATOM 1335 N N . PHE B 1 17 ? -5.898 7.512 5.594 1 93.88 17 PHE B N 1
ATOM 1336 C CA . PHE B 1 17 ? -5.32 6.445 4.785 1 93.88 17 PHE B CA 1
ATOM 1337 C C . PHE B 1 17 ? -5.918 5.094 5.164 1 93.88 17 PHE B C 1
ATOM 1339 O O . PHE B 1 17 ? -5.184 4.133 5.402 1 93.88 17 PHE B O 1
ATOM 1346 N N . ASP B 1 18 ? -7.191 5.086 5.148 1 92 18 ASP B N 1
ATOM 1347 C CA . ASP B 1 18 ? -7.902 3.895 5.602 1 92 18 ASP B CA 1
ATOM 1348 C C . ASP B 1 18 ? -7.734 2.744 4.613 1 92 18 ASP B C 1
ATOM 1350 O O . ASP B 1 18 ? -7.359 1.634 5 1 92 18 ASP B O 1
ATOM 1354 N N . ILE B 1 19 ? -8.016 2.938 3.428 1 90.5 19 ILE B N 1
ATOM 1355 C CA . ILE B 1 19 ? -7.809 2.01 2.32 1 90.5 19 ILE B CA 1
ATOM 1356 C C . ILE B 1 19 ? -6.957 2.678 1.242 1 90.5 19 ILE B C 1
ATOM 1358 O O . ILE B 1 19 ? -7.426 3.578 0.541 1 90.5 19 ILE B O 1
ATOM 1362 N N . LEU B 1 20 ? -5.781 2.186 1.105 1 93.25 20 LEU B N 1
ATOM 1363 C CA . LEU B 1 20 ? -4.863 2.803 0.155 1 93.25 20 LEU B CA 1
ATOM 1364 C C . LEU B 1 20 ? -5.309 2.539 -1.279 1 93.25 20 LEU B C 1
ATOM 1366 O O . LEU B 1 20 ? -5.742 1.432 -1.606 1 93.25 20 LEU B O 1
ATOM 1370 N N . HIS B 1 21 ? -5.148 3.49 -2.084 1 92.5 21 HIS B N 1
ATOM 1371 C CA . HIS B 1 21 ? -5.395 3.402 -3.52 1 92.5 21 HIS B CA 1
ATOM 1372 C C . HIS B 1 21 ? -4.395 4.254 -4.301 1 92.5 21 HIS B C 1
ATOM 1374 O O . HIS B 1 21 ? -3.545 4.922 -3.709 1 92.5 21 HIS B O 1
ATOM 1380 N N . VAL B 1 22 ? -4.527 4.273 -5.582 1 92.94 22 VAL B N 1
ATOM 1381 C CA . VAL B 1 22 ? -3.529 4.898 -6.445 1 92.94 22 VAL B CA 1
ATOM 1382 C C . VAL B 1 22 ? -3.475 6.402 -6.168 1 92.94 22 VAL B C 1
ATOM 1384 O O . VAL B 1 22 ? -2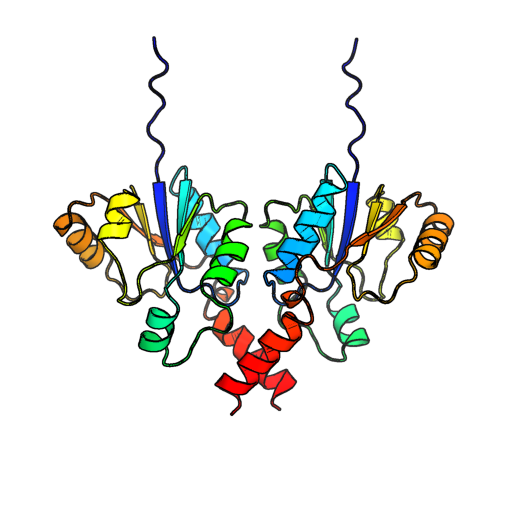.41 7.016 -6.258 1 92.94 22 VAL B O 1
ATOM 1387 N N . GLY B 1 23 ? -4.57 6.98 -5.848 1 91.88 23 GLY B N 1
ATOM 1388 C CA . GLY B 1 23 ? -4.586 8.391 -5.5 1 91.88 23 GLY B CA 1
ATOM 1389 C C . GLY B 1 23 ? -3.678 8.727 -4.332 1 91.88 23 GLY B C 1
ATOM 1390 O O . GLY B 1 23 ? -3.004 9.758 -4.336 1 91.88 23 GLY B O 1
ATOM 1391 N N . HIS B 1 24 ? -3.693 7.879 -3.305 1 94.69 24 HIS B N 1
ATOM 1392 C CA . HIS B 1 24 ? -2.789 8.062 -2.176 1 94.69 24 HIS B CA 1
ATOM 1393 C C . HIS B 1 24 ? -1.333 7.953 -2.611 1 94.69 24 HIS B C 1
ATOM 1395 O O . HIS B 1 24 ? -0.483 8.727 -2.158 1 94.69 24 HIS B O 1
ATOM 1401 N N . ILE B 1 25 ? -1.006 6.977 -3.457 1 96.31 25 ILE B N 1
ATOM 1402 C CA . ILE B 1 25 ? 0.356 6.773 -3.941 1 96.31 25 ILE B CA 1
ATOM 1403 C C . ILE B 1 25 ? 0.833 8.023 -4.676 1 96.31 25 ILE B C 1
ATOM 1405 O O . ILE B 1 25 ? 1.941 8.508 -4.434 1 96.31 25 ILE B O 1
ATOM 1409 N N . HIS B 1 26 ? -0.029 8.523 -5.52 1 95 26 HIS B N 1
ATOM 1410 C CA . HIS B 1 26 ? 0.309 9.742 -6.246 1 95 26 HIS B CA 1
ATOM 1411 C C . HIS B 1 26 ? 0.553 10.906 -5.285 1 95 26 HIS B C 1
ATOM 1413 O O . HIS B 1 26 ? 1.558 11.609 -5.402 1 95 26 HIS B O 1
ATOM 1419 N N . PHE B 1 27 ? -0.297 11.117 -4.367 1 94.19 27 PHE B N 1
ATOM 1420 C CA . PHE B 1 27 ? -0.205 12.188 -3.385 1 94.19 27 PHE B CA 1
ATOM 1421 C C . PHE B 1 27 ? 1.096 12.094 -2.596 1 94.19 27 PHE B C 1
ATOM 1423 O O . PHE B 1 27 ? 1.862 13.055 -2.531 1 94.19 27 PHE B O 1
ATOM 1430 N N . LEU B 1 28 ? 1.385 10.914 -2.045 1 97.38 28 LEU B N 1
ATOM 1431 C CA . LEU B 1 28 ? 2.559 10.711 -1.205 1 97.38 28 LEU B CA 1
ATOM 1432 C C . LEU B 1 28 ? 3.84 10.836 -2.021 1 97.38 28 LEU B C 1
ATOM 1434 O O . LEU B 1 28 ? 4.84 11.367 -1.536 1 97.38 28 LEU B O 1
ATOM 1438 N N . SER B 1 29 ? 3.799 10.352 -3.236 1 97.38 29 SER B N 1
ATOM 1439 C CA . SER B 1 29 ? 4.961 10.469 -4.113 1 97.38 29 SER B CA 1
ATOM 1440 C C . SER B 1 29 ? 5.266 11.93 -4.43 1 97.38 29 SER B C 1
ATOM 1442 O O . SER B 1 29 ? 6.426 12.344 -4.398 1 97.38 29 SER B O 1
ATOM 1444 N N . GLN B 1 30 ? 4.246 12.656 -4.727 1 96.56 30 GLN B N 1
ATOM 1445 C CA . GLN B 1 30 ? 4.43 14.078 -4.992 1 96.56 30 GLN B CA 1
ATOM 1446 C C . GLN B 1 30 ? 4.934 14.805 -3.75 1 96.56 30 GLN B C 1
ATOM 1448 O O . GLN B 1 30 ? 5.812 15.664 -3.844 1 96.56 30 GLN B O 1
ATOM 1453 N N . ALA B 1 31 ? 4.379 14.477 -2.613 1 97.38 31 ALA B N 1
ATOM 1454 C CA . ALA B 1 31 ? 4.828 15.086 -1.362 1 97.38 31 ALA B CA 1
ATOM 1455 C C . ALA B 1 31 ? 6.309 14.805 -1.121 1 97.38 31 ALA B C 1
ATOM 1457 O O . ALA B 1 31 ? 7.062 15.703 -0.744 1 97.38 31 ALA B O 1
ATOM 1458 N N . LYS B 1 32 ? 6.703 13.602 -1.343 1 98.38 32 LYS B N 1
ATOM 1459 C CA . LYS B 1 32 ? 8.094 13.203 -1.157 1 98.38 32 LYS B CA 1
ATOM 1460 C C . LYS B 1 32 ? 9.031 14.039 -2.029 1 98.38 32 LYS B C 1
ATOM 1462 O O . LYS B 1 32 ? 10.141 14.359 -1.619 1 98.38 32 LYS B O 1
ATOM 1467 N N . GLN B 1 33 ? 8.617 14.414 -3.158 1 97.5 33 GLN B N 1
ATOM 1468 C CA . GLN B 1 33 ? 9.445 15.156 -4.105 1 97.5 33 GLN B CA 1
ATOM 1469 C C . GLN B 1 33 ? 9.734 16.562 -3.592 1 97.5 33 GLN B C 1
ATOM 1471 O O . GLN B 1 33 ? 10.633 17.234 -4.098 1 97.5 33 GLN B O 1
ATOM 1476 N N . LEU B 1 34 ? 9.016 16.984 -2.633 1 97.25 34 LEU B N 1
ATOM 1477 C CA . LEU B 1 34 ? 9.195 18.328 -2.102 1 97.25 34 LEU B CA 1
ATOM 1478 C C . LEU B 1 34 ? 10.391 18.391 -1.16 1 97.25 34 LEU B C 1
ATOM 1480 O O . LEU B 1 34 ? 10.82 19.484 -0.764 1 97.25 34 LEU B O 1
ATOM 1484 N N . GLY B 1 35 ? 10.984 17.188 -0.731 1 97.88 35 GLY B N 1
ATOM 1485 C CA . GLY B 1 35 ? 12.094 17.141 0.205 1 97.88 35 GLY B CA 1
ATOM 1486 C C . GLY B 1 35 ? 12.859 15.836 0.172 1 97.88 35 GLY B C 1
ATOM 1487 O O . GLY B 1 35 ? 12.805 15.102 -0.818 1 97.88 35 GLY B O 1
ATOM 1488 N N . ASP B 1 36 ? 13.602 15.656 1.232 1 97.94 36 ASP B N 1
ATOM 1489 C CA . ASP B 1 36 ? 14.5 14.508 1.303 1 97.94 36 ASP B CA 1
ATOM 1490 C C . ASP B 1 36 ? 13.852 13.352 2.061 1 97.94 36 ASP B C 1
ATOM 1492 O O . ASP B 1 36 ? 14.164 12.188 1.812 1 97.94 36 ASP B O 1
ATOM 1496 N N . GLU B 1 37 ? 12.961 13.766 2.977 1 98.38 37 GLU B N 1
ATOM 1497 C CA . GLU B 1 37 ? 12.281 12.781 3.812 1 98.38 37 GLU B CA 1
ATOM 1498 C C . GLU B 1 37 ? 10.781 13.055 3.895 1 98.38 37 GLU B C 1
ATOM 1500 O O . GLU B 1 37 ? 10.367 14.211 4.027 1 98.38 37 GLU B O 1
ATOM 1505 N N . LEU B 1 38 ? 10.078 12.023 3.797 1 98.81 38 LEU B N 1
ATOM 1506 C CA . LEU B 1 38 ? 8.633 12.141 3.963 1 98.81 38 LEU B CA 1
ATOM 1507 C C . LEU B 1 38 ? 8.18 11.477 5.258 1 98.81 38 LEU B C 1
ATOM 1509 O O . LEU B 1 38 ? 8.383 10.273 5.449 1 98.81 38 LEU B O 1
ATOM 1513 N N . VAL B 1 39 ? 7.605 12.25 6.121 1 98.81 39 VAL B N 1
ATOM 1514 C CA . VAL B 1 39 ? 7.02 11.781 7.371 1 98.81 39 VAL B CA 1
ATOM 1515 C C . VAL B 1 39 ? 5.496 11.836 7.277 1 98.81 39 VAL B C 1
ATOM 1517 O O . VAL B 1 39 ? 4.93 12.82 6.789 1 98.81 39 VAL B O 1
ATOM 1520 N N . VAL B 1 40 ? 4.852 10.781 7.719 1 98.69 40 VAL B N 1
ATOM 1521 C CA . VAL B 1 40 ? 3.395 10.711 7.668 1 98.69 40 VAL B CA 1
ATOM 1522 C C . VAL B 1 40 ? 2.83 10.602 9.078 1 98.69 40 VAL B C 1
ATOM 1524 O O . VAL B 1 40 ? 3.316 9.805 9.891 1 98.69 40 VAL B O 1
ATOM 1527 N N . ILE B 1 41 ? 1.86 11.375 9.391 1 97.94 41 ILE B N 1
ATOM 1528 C CA . ILE B 1 41 ? 1.07 11.203 10.609 1 97.94 41 ILE B CA 1
ATOM 1529 C C . ILE B 1 41 ? -0.268 10.555 10.266 1 97.94 41 ILE B C 1
ATOM 1531 O O . ILE B 1 41 ? -1.062 11.117 9.508 1 97.94 41 ILE B O 1
ATOM 1535 N N . VAL B 1 42 ? -0.516 9.43 10.805 1 97.44 42 VAL B N 1
ATOM 1536 C CA . VAL B 1 42 ? -1.791 8.734 10.664 1 97.44 42 VAL B CA 1
ATOM 1537 C C . VAL B 1 42 ? -2.768 9.227 11.727 1 97.44 42 VAL B C 1
ATOM 1539 O O . VAL B 1 42 ? -2.43 9.281 12.914 1 97.44 42 VAL B O 1
ATOM 1542 N N . ALA B 1 43 ? -3.945 9.594 11.281 1 95.75 43 ALA B N 1
ATOM 1543 C CA . ALA B 1 43 ? -4.957 10.086 12.211 1 95.75 43 ALA B CA 1
ATOM 1544 C C . ALA B 1 43 ? -5.297 9.031 13.266 1 95.75 43 ALA B C 1
ATOM 1546 O O . ALA B 1 43 ? -5.418 7.848 12.945 1 95.75 43 ALA B O 1
ATOM 1547 N N . HIS B 1 44 ? -5.363 9.484 14.484 1 97 44 HIS B N 1
ATOM 1548 C CA . HIS B 1 44 ? -5.828 8.617 15.555 1 97 44 HIS B CA 1
ATOM 1549 C C . HIS B 1 44 ? -7.242 8.117 15.297 1 97 44 HIS B C 1
ATOM 1551 O O . HIS B 1 44 ? -8.086 8.867 14.781 1 97 44 HIS B O 1
ATOM 1557 N N . ASP B 1 45 ? -7.539 6.879 15.742 1 96.31 45 ASP B N 1
ATOM 1558 C CA . ASP B 1 45 ? -8.852 6.297 15.469 1 96.31 45 ASP B CA 1
ATOM 1559 C C . ASP B 1 45 ? -9.969 7.168 16.031 1 96.31 45 ASP B C 1
ATOM 1561 O O . ASP B 1 45 ? -11.008 7.344 15.398 1 96.31 45 ASP B O 1
ATOM 1565 N N . GLU B 1 46 ? -9.766 7.723 17.188 1 95.62 46 GLU B N 1
ATOM 1566 C CA . GLU B 1 46 ? -10.766 8.57 17.828 1 95.62 46 GLU B CA 1
ATOM 1567 C C . GLU B 1 46 ? -11.023 9.836 17 1 95.62 46 GLU B C 1
ATOM 1569 O O . GLU B 1 46 ? -12.148 10.328 16.953 1 95.62 46 GLU B O 1
ATOM 1574 N N . THR B 1 47 ? -9.945 10.336 16.453 1 93.31 47 THR B N 1
ATOM 1575 C CA . THR B 1 47 ? -10.062 11.516 15.602 1 93.31 47 THR B CA 1
ATOM 1576 C C . THR B 1 47 ? -10.922 11.219 14.375 1 93.31 47 THR B C 1
ATOM 1578 O O . THR B 1 47 ? -11.742 12.047 13.969 1 93.31 47 THR B O 1
ATOM 1581 N N . VAL B 1 48 ? -10.797 10.055 13.789 1 91.69 48 VAL B N 1
ATOM 1582 C CA . VAL B 1 48 ? -11.57 9.641 12.617 1 91.69 48 VAL B CA 1
ATOM 1583 C C . VAL B 1 48 ? -13.047 9.523 12.984 1 91.69 48 VAL B C 1
ATOM 1585 O O . VAL B 1 48 ? -13.914 9.977 12.234 1 91.69 48 VAL B O 1
ATOM 1588 N N . VAL B 1 49 ? -13.32 8.93 14.125 1 92.19 49 VAL B N 1
ATOM 1589 C CA . VAL B 1 49 ? -14.695 8.758 14.586 1 92.19 49 VAL B CA 1
ATOM 1590 C C . VAL B 1 49 ? -15.352 10.125 14.742 1 92.19 49 VAL B C 1
ATOM 1592 O O . VAL B 1 49 ? -16.5 10.32 14.32 1 92.19 49 VAL B O 1
ATOM 1595 N N . ARG B 1 50 ? -14.672 11.047 15.312 1 90.88 50 ARG B N 1
ATOM 1596 C CA . ARG B 1 50 ? -15.211 12.383 15.555 1 90.88 50 ARG B CA 1
ATOM 1597 C C . ARG B 1 50 ? -15.484 13.102 14.234 1 90.88 50 ARG B C 1
ATOM 1599 O O . ARG B 1 50 ? -16.5 13.797 14.102 1 90.88 50 ARG B O 1
ATOM 1606 N N . ARG B 1 51 ? -14.648 12.914 13.297 1 85.81 51 ARG B N 1
ATOM 1607 C CA . ARG B 1 51 ? -14.727 13.648 12.039 1 85.81 51 ARG B CA 1
ATOM 1608 C C . ARG B 1 51 ? -15.727 13 11.086 1 85.81 51 ARG B C 1
ATOM 1610 O O . ARG B 1 51 ? -16.484 13.688 10.398 1 85.81 51 ARG B O 1
ATOM 1617 N N . LYS B 1 52 ? -15.719 11.672 11.07 1 83.38 52 LYS B N 1
ATOM 1618 C CA . LYS B 1 52 ? -16.484 10.969 10.055 1 83.38 52 LYS B CA 1
ATOM 1619 C C . LYS B 1 52 ? -17.719 10.297 10.664 1 83.38 52 LYS B C 1
ATOM 1621 O O . LYS B 1 52 ? -18.578 9.805 9.938 1 83.38 52 LYS B O 1
ATOM 1626 N N . GLY B 1 53 ? -17.75 10.219 11.953 1 87.25 53 GLY B N 1
ATOM 1627 C CA . GLY B 1 53 ? -18.891 9.625 12.617 1 87.25 53 GLY B CA 1
ATOM 1628 C C . GLY B 1 53 ? -18.859 8.109 12.656 1 87.25 53 GLY B C 1
ATOM 1629 O O . GLY B 1 53 ? -19.828 7.469 13.031 1 87.25 53 GLY B O 1
ATOM 1630 N N . ARG B 1 54 ? -17.828 7.555 12.125 1 84.25 54 ARG B N 1
ATOM 1631 C CA . ARG B 1 54 ? -17.656 6.109 12.125 1 84.25 54 ARG B CA 1
ATOM 1632 C C . ARG B 1 54 ? -16.172 5.746 12.273 1 84.25 54 ARG B C 1
ATOM 1634 O O . ARG B 1 54 ? -15.297 6.531 11.906 1 84.25 54 ARG B O 1
ATOM 1641 N N . PRO B 1 55 ? -15.984 4.625 12.852 1 89 55 PRO B N 1
ATOM 1642 C CA . PRO B 1 55 ? -14.586 4.191 12.938 1 89 55 PRO B CA 1
ATOM 1643 C C . PRO B 1 55 ? -13.992 3.84 11.578 1 89 55 PRO B C 1
ATOM 1645 O O . PRO B 1 55 ? -14.727 3.479 10.656 1 89 55 PRO B O 1
ATOM 1648 N N . PRO B 1 56 ? -12.719 4.016 11.477 1 90.75 56 PRO B N 1
ATOM 1649 C CA . PRO B 1 56 ? -12.078 3.52 10.258 1 90.75 56 PRO B CA 1
ATOM 1650 C C . PRO B 1 56 ? -12.172 2.004 10.109 1 90.75 56 PRO B C 1
ATOM 1652 O O . PRO B 1 56 ? -12.406 1.299 11.094 1 90.75 56 PRO B O 1
ATOM 1655 N N . ILE B 1 57 ? -12.023 1.524 8.953 1 87.75 57 ILE B N 1
ATOM 1656 C CA . ILE B 1 57 ? -12.07 0.098 8.648 1 87.75 57 ILE B CA 1
ATOM 1657 C C . ILE B 1 57 ? -10.852 -0.597 9.258 1 87.75 57 ILE B C 1
ATOM 1659 O O . ILE B 1 57 ? -10.969 -1.686 9.828 1 87.75 57 ILE B O 1
ATOM 1663 N N . ASN B 1 58 ? -9.703 -0.002 9.109 1 90.88 58 ASN B N 1
ATOM 1664 C CA . ASN B 1 58 ? -8.445 -0.504 9.648 1 90.88 58 ASN B CA 1
ATOM 1665 C C . ASN B 1 58 ? -7.977 0.329 10.844 1 90.88 58 ASN B C 1
ATOM 1667 O O . ASN B 1 58 ? -8.117 1.554 10.836 1 90.88 58 ASN B O 1
ATOM 1671 N N . SER B 1 59 ? -7.348 -0.327 11.805 1 93.5 59 SER B N 1
ATOM 1672 C CA . SER B 1 59 ? -6.867 0.402 12.977 1 93.5 59 SER B CA 1
ATOM 1673 C C . SER B 1 59 ? -5.723 1.343 12.609 1 93.5 59 SER B C 1
ATOM 1675 O O . SER B 1 59 ? -5.074 1.167 11.578 1 93.5 59 SER B O 1
ATOM 1677 N N . MET B 1 60 ? -5.488 2.301 13.531 1 96.38 60 MET B N 1
ATOM 1678 C CA . MET B 1 60 ? -4.398 3.248 13.312 1 96.38 60 MET B CA 1
ATOM 1679 C C . MET B 1 60 ? -3.059 2.527 13.219 1 96.38 60 MET B C 1
ATOM 1681 O O . MET B 1 60 ? -2.176 2.947 12.469 1 96.38 60 MET B O 1
ATOM 1685 N N . HIS B 1 61 ? -2.904 1.401 13.891 1 96.75 61 HIS B N 1
ATOM 1686 C CA . HIS B 1 61 ? -1.654 0.65 13.852 1 96.75 61 HIS B CA 1
ATOM 1687 C C . HIS B 1 61 ? -1.505 -0.094 12.523 1 96.75 61 HIS B C 1
ATOM 1689 O O . HIS B 1 61 ? -0.411 -0.147 11.961 1 96.75 61 HIS B O 1
ATOM 1695 N N . GLU B 1 62 ? -2.611 -0.668 12.062 1 94.38 62 GLU B N 1
ATOM 1696 C CA . GLU B 1 62 ? -2.596 -1.35 10.766 1 94.38 62 GLU B CA 1
ATOM 1697 C C . GLU B 1 62 ? -2.346 -0.366 9.633 1 94.38 62 GLU B C 1
ATOM 1699 O O . GLU B 1 62 ? -1.566 -0.651 8.719 1 94.38 62 GLU B O 1
ATOM 1704 N N . ARG B 1 63 ? -2.996 0.739 9.703 1 96.38 63 ARG B N 1
ATOM 1705 C CA . ARG B 1 63 ? -2.795 1.771 8.688 1 96.38 63 ARG B CA 1
ATOM 1706 C C . ARG B 1 63 ? -1.349 2.252 8.68 1 96.38 63 ARG B C 1
ATOM 1708 O O . ARG B 1 63 ? -0.74 2.385 7.617 1 96.38 63 ARG B O 1
ATOM 1715 N N . ALA B 1 64 ? -0.771 2.436 9.867 1 98.19 64 ALA B N 1
ATOM 1716 C CA . ALA B 1 64 ? 0.62 2.867 9.977 1 98.19 64 ALA B CA 1
ATOM 1717 C C . ALA B 1 64 ? 1.566 1.826 9.383 1 98.19 64 ALA B C 1
ATOM 1719 O O . ALA B 1 64 ? 2.525 2.174 8.695 1 98.19 64 ALA B O 1
ATOM 1720 N N . GLU B 1 65 ? 1.276 0.607 9.68 1 96.5 65 GLU B N 1
ATOM 1721 C CA . GLU B 1 65 ? 2.137 -0.47 9.203 1 96.5 65 GLU B CA 1
ATOM 1722 C C . GLU B 1 65 ? 2.145 -0.53 7.676 1 96.5 65 GLU B C 1
ATOM 1724 O O . GLU B 1 65 ? 3.201 -0.703 7.062 1 96.5 65 GLU B O 1
ATOM 1729 N N . VAL B 1 66 ? 1.027 -0.426 7.031 1 97.44 66 VAL B N 1
ATOM 1730 C CA . VAL B 1 66 ? 0.945 -0.458 5.574 1 97.44 66 VAL B CA 1
ATOM 1731 C C . VAL B 1 66 ? 1.681 0.745 4.988 1 97.44 66 VAL B C 1
ATOM 1733 O O . VAL B 1 66 ? 2.438 0.608 4.027 1 97.44 66 VAL B O 1
ATOM 1736 N N . LEU B 1 67 ? 1.532 1.888 5.582 1 98.62 67 LEU B N 1
ATOM 1737 C CA . LEU B 1 67 ? 2.193 3.1 5.109 1 98.62 67 LEU B CA 1
ATOM 1738 C C . LEU B 1 67 ? 3.709 2.965 5.203 1 98.62 67 LEU B C 1
ATOM 1740 O O . LEU B 1 67 ? 4.434 3.416 4.312 1 98.62 67 LEU B O 1
ATOM 1744 N N . LYS B 1 68 ? 4.195 2.334 6.262 1 98.56 68 LYS B N 1
ATOM 1745 C CA . LYS B 1 68 ? 5.625 2.15 6.473 1 98.56 68 LYS B CA 1
ATOM 1746 C C . LYS B 1 68 ? 6.242 1.306 5.359 1 98.56 68 LYS B C 1
ATOM 1748 O O . LYS B 1 68 ? 7.449 1.369 5.121 1 98.56 68 LYS B O 1
ATOM 1753 N N . ALA B 1 69 ? 5.418 0.585 4.734 1 98.5 69 ALA B N 1
ATOM 1754 C CA . ALA B 1 69 ? 5.898 -0.338 3.711 1 98.5 69 ALA B CA 1
ATOM 1755 C C . ALA B 1 69 ? 6.055 0.367 2.367 1 98.5 69 ALA B C 1
ATOM 1757 O O . ALA B 1 69 ? 6.586 -0.208 1.414 1 98.5 69 ALA B O 1
ATOM 1758 N N . LEU B 1 70 ? 5.66 1.557 2.23 1 98.75 70 LEU B N 1
ATOM 1759 C CA . LEU B 1 70 ? 5.719 2.299 0.976 1 98.75 70 LEU B CA 1
ATOM 1760 C C . LEU B 1 70 ? 7.109 2.879 0.748 1 98.75 70 LEU B C 1
ATOM 1762 O O . LEU B 1 70 ? 7.727 3.402 1.677 1 98.75 70 LEU B O 1
ATOM 1766 N N . LYS B 1 71 ? 7.617 2.902 -0.459 1 98.69 71 LYS B N 1
ATOM 1767 C CA . LYS B 1 71 ? 8.969 3.316 -0.827 1 98.69 71 LYS B CA 1
ATOM 1768 C C . LYS B 1 71 ? 9.219 4.777 -0.459 1 98.69 71 LYS B C 1
ATOM 1770 O O . LYS B 1 71 ? 10.305 5.133 -0.008 1 98.69 71 LYS B O 1
ATOM 1775 N N . MET B 1 72 ? 8.156 5.598 -0.637 1 98.56 72 MET B N 1
ATOM 1776 C CA . MET B 1 72 ? 8.383 7.035 -0.504 1 98.56 72 MET B CA 1
ATOM 1777 C C . MET B 1 72 ? 8.25 7.473 0.951 1 98.56 72 MET B C 1
ATOM 1779 O O . MET B 1 72 ? 8.641 8.586 1.306 1 98.56 72 MET B O 1
ATOM 1783 N N . VAL B 1 73 ? 7.789 6.605 1.805 1 98.88 73 VAL B N 1
ATOM 1784 C CA . VAL B 1 73 ? 7.547 6.977 3.195 1 98.88 73 VAL B CA 1
ATOM 1785 C C . VAL B 1 73 ? 8.758 6.613 4.047 1 98.88 73 VAL B C 1
ATOM 1787 O O . VAL B 1 73 ? 9.164 5.449 4.098 1 98.88 73 VAL B O 1
ATOM 1790 N N . ASP B 1 74 ? 9.289 7.586 4.777 1 98.75 74 ASP B N 1
ATOM 1791 C CA . ASP B 1 74 ? 10.492 7.363 5.57 1 98.75 74 ASP B CA 1
ATOM 1792 C C . ASP B 1 74 ? 10.148 7.098 7.035 1 98.75 74 ASP B C 1
ATOM 1794 O O . ASP B 1 74 ? 10.805 6.301 7.699 1 98.75 74 ASP B O 1
ATOM 1798 N N . GLU B 1 75 ? 9.164 7.797 7.52 1 98.62 75 GLU B N 1
ATOM 1799 C CA . GLU B 1 75 ? 8.727 7.641 8.898 1 98.62 75 GLU B CA 1
ATOM 1800 C C . GL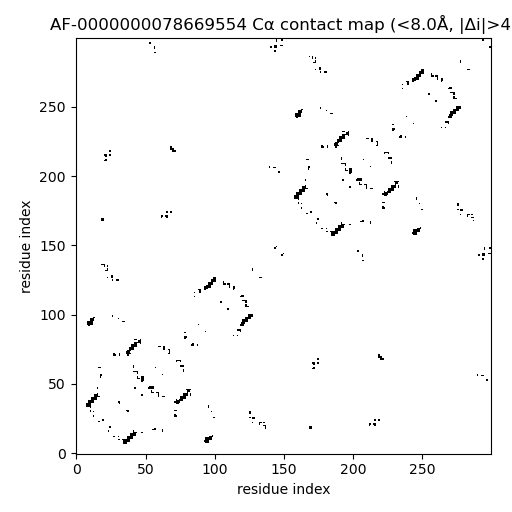U B 1 75 ? 7.211 7.781 9.023 1 98.62 75 GLU B C 1
ATOM 1802 O O . GLU B 1 75 ? 6.586 8.492 8.234 1 98.62 75 GLU B O 1
ATOM 1807 N N . VAL B 1 76 ? 6.652 7.102 10.023 1 98.75 76 VAL B N 1
ATOM 1808 C CA . VAL B 1 76 ? 5.219 7.18 10.289 1 98.75 76 VAL B CA 1
ATOM 1809 C C . VAL B 1 76 ? 4.98 7.375 11.781 1 98.75 76 VAL B C 1
ATOM 1811 O O . VAL B 1 76 ? 5.621 6.719 12.609 1 98.75 76 VAL B O 1
ATOM 1814 N N . TYR B 1 77 ? 4.109 8.25 12.109 1 98.25 77 TYR B N 1
ATOM 1815 C CA . TYR B 1 77 ? 3.65 8.484 13.477 1 98.25 77 TYR B CA 1
ATOM 1816 C C . TYR B 1 77 ? 2.135 8.359 13.57 1 98.25 77 TYR B C 1
ATOM 1818 O O . TYR B 1 77 ? 1.427 8.57 12.586 1 98.25 77 TYR B O 1
ATOM 1826 N N . ILE B 1 78 ? 1.719 7.996 14.727 1 97.62 78 ILE B N 1
ATOM 1827 C CA . ILE B 1 78 ? 0.288 8.031 15.008 1 97.62 78 ILE B CA 1
ATOM 1828 C C . ILE B 1 78 ? -0.07 9.344 15.695 1 97.62 78 ILE B C 1
ATOM 1830 O O . ILE B 1 78 ? 0.58 9.734 16.672 1 97.62 78 ILE B O 1
ATOM 1834 N N . GLY B 1 79 ? -1.03 10.016 15.141 1 96.69 79 GLY B N 1
ATOM 1835 C CA . GLY B 1 79 ? -1.468 11.273 15.734 1 96.69 79 GLY B CA 1
ATOM 1836 C C . GLY B 1 79 ? -2.125 11.102 17.094 1 96.69 79 GLY B C 1
ATOM 1837 O O . GLY B 1 79 ? -2.156 9.992 17.625 1 96.69 79 GLY B O 1
ATOM 1838 N N . GLU B 1 80 ? -2.611 12.203 17.609 1 94.75 80 GLU B N 1
ATOM 1839 C CA . GLU B 1 80 ? -3.312 12.219 18.891 1 94.75 80 GLU B CA 1
ATOM 1840 C C . GLU B 1 80 ? -4.824 12.281 18.688 1 94.75 80 GLU B C 1
ATOM 1842 O O . GLU B 1 80 ? -5.301 12.672 17.625 1 94.75 80 GLU B O 1
ATOM 1847 N N . PRO B 1 81 ? -5.762 11.773 19.688 1 91.12 81 PRO B N 1
ATOM 1848 C CA . PRO B 1 81 ? -7.215 11.688 19.547 1 91.12 81 PRO B CA 1
ATOM 1849 C C . PRO B 1 81 ? -7.867 13.047 19.312 1 91.12 81 PRO B C 1
ATOM 1851 O O . PRO B 1 81 ? -8.953 13.125 18.734 1 91.12 81 PRO B O 1
ATOM 1854 N N . ASP B 1 82 ? -7.246 14.156 19.547 1 82.56 82 ASP B N 1
ATOM 1855 C CA . ASP B 1 82 ? -7.934 15.438 19.531 1 82.56 82 ASP B CA 1
ATOM 1856 C C . ASP B 1 82 ? -7.453 16.297 18.359 1 82.56 82 ASP B C 1
ATOM 1858 O O . ASP B 1 82 ? -7.402 17.531 18.469 1 82.56 82 ASP B O 1
ATOM 1862 N N . GLY B 1 83 ? -7.199 15.656 17.266 1 78 83 GLY B N 1
ATOM 1863 C CA . GLY B 1 83 ? -6.824 16.406 16.078 1 78 83 GLY B CA 1
ATOM 1864 C C . GLY B 1 83 ? -5.328 16.625 15.953 1 78 83 GLY B C 1
ATOM 1865 O O . GLY B 1 83 ? -4.535 15.766 16.344 1 78 83 GLY B O 1
ATOM 1866 N N . ILE B 1 84 ? -5.02 17.781 15.398 1 75.88 84 ILE B N 1
ATOM 1867 C CA . ILE B 1 84 ? -3.619 18.078 15.125 1 75.88 84 ILE B CA 1
ATOM 1868 C C . ILE B 1 84 ? -2.875 18.312 16.438 1 75.88 84 ILE B C 1
ATOM 1870 O O . ILE B 1 84 ? -3.279 19.141 17.25 1 75.88 84 ILE B O 1
ATOM 1874 N N . SER B 1 85 ? -1.975 17.531 16.656 1 88.12 85 SER B N 1
ATOM 1875 C CA . SER B 1 85 ? -1.081 17.75 17.781 1 88.12 85 SER B CA 1
ATOM 1876 C C . SER B 1 85 ? 0.133 18.578 17.375 1 88.12 85 SER B C 1
ATOM 1878 O O . SER B 1 85 ? 1.076 18.047 16.781 1 88.12 85 SER B O 1
ATOM 1880 N N . PHE B 1 86 ? 0.159 19.844 17.766 1 91.75 86 PHE B N 1
ATOM 1881 C CA . PHE B 1 86 ? 1.275 20.719 17.422 1 91.75 86 PHE B CA 1
ATOM 1882 C C . PHE B 1 86 ? 2.543 20.297 18.156 1 91.75 86 PHE B C 1
ATOM 1884 O O . PHE B 1 86 ? 3.65 20.484 17.656 1 91.75 86 PHE B O 1
ATOM 1891 N N . GLU B 1 87 ? 2.32 19.656 19.297 1 93.5 87 GLU B N 1
ATOM 1892 C CA . GLU B 1 87 ? 3.475 19.125 20.016 1 93.5 87 GLU B CA 1
ATOM 1893 C C . GLU B 1 87 ? 4.191 18.062 19.203 1 93.5 87 GLU B C 1
ATOM 1895 O O . GLU B 1 87 ? 5.422 18.062 19.109 1 93.5 87 GLU B O 1
ATOM 1900 N N . LEU B 1 88 ? 3.391 17.234 18.656 1 95.56 88 LEU B N 1
ATOM 1901 C CA . LEU B 1 88 ? 3.967 16.188 17.828 1 95.56 88 LEU B CA 1
ATOM 1902 C C . LEU B 1 88 ? 4.633 16.781 16.594 1 95.56 88 LEU B C 1
ATOM 1904 O O . LEU B 1 88 ? 5.742 16.375 16.234 1 95.56 88 LEU B O 1
ATOM 1908 N N . VAL B 1 89 ? 3.982 17.719 15.953 1 96.62 89 VAL B N 1
ATOM 1909 C CA . VAL B 1 89 ? 4.52 18.359 14.75 1 96.62 89 VAL B CA 1
ATOM 1910 C C . VAL B 1 89 ? 5.832 19.062 15.078 1 96.62 89 VAL B C 1
ATOM 1912 O O . VAL B 1 89 ? 6.793 19 14.305 1 96.62 89 VAL B O 1
ATOM 1915 N N . LYS B 1 90 ? 5.855 19.688 16.203 1 96.31 90 LYS B N 1
ATOM 1916 C CA . LYS B 1 90 ? 7.059 20.375 16.656 1 96.31 90 LYS B CA 1
ATOM 1917 C C . LYS B 1 90 ? 8.219 19.406 16.844 1 96.31 90 LYS B C 1
ATOM 1919 O O . LYS B 1 90 ? 9.352 19.703 16.453 1 96.31 90 LYS B O 1
ATOM 1924 N N . ARG B 1 91 ? 7.898 18.281 17.422 1 96.06 91 ARG B N 1
ATOM 1925 C CA . ARG B 1 91 ? 8.914 17.266 17.625 1 96.06 91 ARG B CA 1
ATOM 1926 C C . ARG B 1 91 ? 9.469 16.75 16.297 1 96.06 91 ARG B C 1
ATOM 1928 O O . ARG B 1 91 ? 10.664 16.484 16.188 1 96.06 91 ARG B O 1
ATOM 1935 N N . ILE B 1 92 ? 8.633 16.672 15.367 1 96.44 92 ILE B N 1
ATOM 1936 C CA . ILE B 1 92 ? 9.031 16.203 14.047 1 96.44 92 ILE B CA 1
ATOM 1937 C C . ILE B 1 92 ? 9.844 17.281 13.336 1 96.44 92 ILE B C 1
ATOM 1939 O O . ILE B 1 92 ? 10.758 16.984 12.57 1 96.44 92 ILE B O 1
ATOM 1943 N N . ASN B 1 93 ? 9.484 18.516 13.555 1 96.19 93 ASN B N 1
ATOM 1944 C CA . ASN B 1 93 ? 10.172 19.703 13.039 1 96.19 93 ASN B CA 1
ATOM 1945 C C . ASN B 1 93 ? 10.266 19.672 11.516 1 96.19 93 ASN B C 1
ATOM 1947 O O . ASN B 1 93 ? 11.367 19.734 10.961 1 96.19 93 ASN B O 1
ATOM 1951 N N . PRO B 1 94 ? 9.156 19.641 10.867 1 97.94 94 PRO B N 1
ATOM 1952 C CA . PRO B 1 94 ? 9.18 19.594 9.398 1 97.94 94 PRO B CA 1
ATOM 1953 C C . PRO B 1 94 ? 9.562 20.938 8.789 1 97.94 94 PRO B C 1
ATOM 1955 O O . PRO B 1 94 ? 9.383 21.984 9.406 1 97.94 94 PRO B O 1
ATOM 1958 N N . ASP B 1 95 ? 10.102 20.891 7.598 1 97.94 95 ASP B N 1
ATOM 1959 C CA . ASP B 1 95 ? 10.375 22.078 6.801 1 97.94 95 ASP B CA 1
ATOM 1960 C C . ASP B 1 95 ? 9.188 22.422 5.906 1 97.94 95 ASP B C 1
ATOM 1962 O O . ASP B 1 95 ? 8.984 23.594 5.555 1 97.94 95 ASP B O 1
ATOM 1966 N N . VAL B 1 96 ? 8.406 21.406 5.535 1 97.88 96 VAL B N 1
ATOM 1967 C CA . VAL B 1 96 ? 7.246 21.562 4.656 1 97.88 96 VAL B CA 1
ATOM 1968 C C . VAL B 1 96 ? 6.086 20.719 5.18 1 97.88 96 VAL B C 1
ATOM 1970 O O . VAL B 1 96 ? 6.277 19.578 5.594 1 97.88 96 VAL B O 1
ATOM 1973 N N . VAL B 1 97 ? 4.941 21.266 5.223 1 97.19 97 VAL B N 1
ATOM 1974 C CA . VAL B 1 97 ? 3.693 20.531 5.43 1 97.19 97 VAL B CA 1
ATOM 1975 C C . VAL B 1 97 ? 2.893 20.5 4.129 1 97.19 97 VAL B C 1
ATOM 1977 O O . VAL B 1 97 ? 2.521 21.547 3.596 1 97.19 97 VAL B O 1
ATOM 1980 N N . ALA B 1 98 ? 2.689 19.328 3.643 1 96 98 ALA B N 1
ATOM 1981 C CA . ALA B 1 98 ? 1.961 19.156 2.387 1 96 98 ALA B CA 1
ATOM 1982 C C . ALA B 1 98 ? 0.503 18.797 2.646 1 96 98 ALA B C 1
ATOM 1984 O O . ALA B 1 98 ? 0.216 17.891 3.436 1 96 98 ALA B O 1
ATOM 1985 N N . LEU B 1 99 ? -0.352 19.453 1.982 1 93.25 99 LEU B N 1
ATOM 1986 C CA . LEU B 1 99 ? -1.786 19.219 2.113 1 93.25 99 LEU B CA 1
ATOM 1987 C C . LEU B 1 99 ? -2.354 18.594 0.837 1 93.25 99 LEU B C 1
ATOM 1989 O O . LEU B 1 99 ? -1.94 18.953 -0.267 1 93.25 99 LEU B O 1
ATOM 1993 N N . GLY B 1 100 ? -3.283 17.641 1.057 1 87.38 100 GLY B N 1
ATOM 1994 C CA . GLY B 1 100 ? -4.008 17.109 -0.088 1 87.38 100 GLY B CA 1
ATOM 1995 C C . GLY B 1 100 ? -4.977 18.109 -0.693 1 87.38 100 GLY B C 1
ATOM 1996 O O . GLY B 1 100 ? -5.27 19.156 -0.087 1 87.38 100 GLY B O 1
ATOM 1997 N N . PRO B 1 101 ? -5.469 17.797 -1.859 1 77.56 101 PRO B N 1
ATOM 1998 C CA . PRO B 1 101 ? -6.34 18.719 -2.588 1 77.56 101 PRO B CA 1
ATOM 1999 C C . PRO B 1 101 ? -7.645 19 -1.851 1 77.56 101 PRO B C 1
ATOM 2001 O O . PRO B 1 101 ? -8.211 20.094 -1.988 1 77.56 101 PRO B O 1
ATOM 2004 N N . ASP B 1 102 ? -8.117 18.109 -1.07 1 71.06 102 ASP B N 1
ATOM 2005 C CA . ASP B 1 102 ? -9.445 18.234 -0.486 1 71.06 102 ASP B CA 1
ATOM 2006 C C . ASP B 1 102 ? -9.367 18.688 0.972 1 71.06 102 ASP B C 1
ATOM 2008 O O . ASP B 1 102 ? -10.391 18.797 1.651 1 71.06 102 ASP B O 1
ATOM 2012 N N . GLN B 1 103 ? -8.258 18.859 1.402 1 71.12 103 GLN B N 1
ATOM 2013 C CA . GLN B 1 103 ? -8.148 19.219 2.809 1 71.12 103 GLN B CA 1
ATOM 2014 C C . GLN B 1 103 ? -8.531 20.688 3.023 1 71.12 103 GLN B C 1
ATOM 2016 O O . GLN B 1 103 ? -8.109 21.562 2.268 1 71.12 103 GLN B O 1
ATOM 2021 N N . ASP B 1 104 ? -9.469 20.812 3.98 1 62.38 104 ASP B N 1
ATOM 2022 C CA . ASP B 1 104 ? -10.109 22.094 4.238 1 62.38 104 ASP B CA 1
ATOM 2023 C C . ASP B 1 104 ? -9.195 23.016 5.047 1 62.38 104 ASP B C 1
ATOM 2025 O O . ASP B 1 104 ? -9.57 23.469 6.137 1 62.38 104 ASP B O 1
ATOM 2029 N N . PHE B 1 105 ? -8.055 23.078 4.793 1 65.44 105 PHE B N 1
ATOM 2030 C CA . PHE B 1 105 ? -7.227 24.078 5.461 1 65.44 105 PHE B CA 1
ATOM 2031 C C . PHE B 1 105 ? -6.785 25.156 4.484 1 65.44 105 PHE B C 1
ATOM 2033 O O . PHE B 1 105 ? -6.402 24.859 3.35 1 65.44 105 PHE B O 1
ATOM 2040 N N . LYS B 1 106 ? -7.062 26.375 4.906 1 77.62 106 LYS B N 1
ATOM 2041 C CA . LYS B 1 106 ? -6.352 27.438 4.219 1 77.62 106 LYS B CA 1
ATOM 2042 C C . LYS B 1 106 ? -4.863 27.406 4.547 1 77.62 106 LYS B C 1
ATOM 2044 O O . LYS B 1 106 ? -4.477 27.422 5.715 1 77.62 106 LYS B O 1
ATOM 2049 N N . CYS B 1 107 ? -4.074 27.281 3.545 1 83.44 107 CYS B N 1
ATOM 2050 C CA . CYS B 1 107 ? -2.629 27.156 3.703 1 83.44 107 CYS B CA 1
ATOM 2051 C C . CYS B 1 107 ? -2.088 28.25 4.617 1 83.44 107 CYS B C 1
ATOM 2053 O O . CYS B 1 107 ? -1.289 27.969 5.512 1 83.44 107 CYS B O 1
ATOM 2055 N N . GLU B 1 108 ? -2.65 29.375 4.465 1 87.5 108 GLU B N 1
ATOM 2056 C CA . GLU B 1 108 ? -2.146 30.516 5.23 1 87.5 108 GLU B CA 1
ATOM 2057 C C . GLU B 1 108 ? -2.516 30.391 6.707 1 87.5 108 GLU B C 1
ATOM 2059 O O . GLU B 1 108 ? -1.719 30.75 7.582 1 87.5 108 GLU B O 1
ATOM 2064 N N . GLU B 1 109 ? -3.699 29.891 6.902 1 89.19 109 GLU B N 1
ATOM 2065 C CA . GLU B 1 109 ? -4.148 29.719 8.281 1 89.19 109 GLU B CA 1
ATOM 2066 C C . GLU B 1 109 ? -3.326 28.656 9.008 1 89.19 109 GLU B C 1
ATOM 2068 O O . GLU B 1 109 ? -2.914 28.859 10.148 1 89.19 109 GLU B O 1
ATOM 2073 N N . LEU B 1 110 ? -3.098 27.609 8.359 1 90.38 110 LEU B N 1
ATOM 2074 C CA . LEU B 1 110 ? -2.289 26.547 8.953 1 90.38 110 LEU B CA 1
ATOM 2075 C C . LEU B 1 110 ? -0.86 27.031 9.188 1 90.38 110 LEU B C 1
ATOM 2077 O O . LEU B 1 110 ? -0.278 26.766 10.242 1 90.38 110 LEU B O 1
ATOM 2081 N N . LYS B 1 111 ? -0.302 27.766 8.273 1 92 111 LYS B N 1
ATOM 2082 C CA . LYS B 1 111 ? 1.051 28.297 8.406 1 92 111 LYS B CA 1
ATOM 2083 C C . LYS B 1 111 ? 1.163 29.203 9.633 1 92 111 LYS B C 1
ATOM 2085 O O . LYS B 1 111 ? 2.137 29.125 10.383 1 92 111 LYS B O 1
ATOM 2090 N N . ARG B 1 112 ? 0.147 30 9.805 1 93.12 112 ARG B N 1
ATOM 2091 C CA . ARG B 1 112 ? 0.118 30.906 10.953 1 93.12 112 ARG B CA 1
ATOM 2092 C C . ARG B 1 112 ? 0.075 30.125 12.266 1 93.12 112 ARG B C 1
ATOM 2094 O O . ARG B 1 112 ? 0.789 30.469 13.211 1 93.12 112 ARG B O 1
ATOM 2101 N N . GLN B 1 113 ? -0.776 29.109 12.273 1 92.69 113 GLN B N 1
ATOM 2102 C CA . GLN B 1 113 ? -0.9 28.281 13.477 1 92.69 113 GLN B CA 1
ATOM 2103 C C . GLN B 1 113 ? 0.418 27.594 13.805 1 92.69 113 GLN B C 1
ATOM 2105 O O . GLN B 1 113 ? 0.818 27.531 14.969 1 92.69 113 GLN B O 1
ATOM 2110 N N . LEU B 1 114 ? 1.069 27.141 12.773 1 94.44 114 LEU B N 1
ATOM 2111 C CA . LEU B 1 114 ? 2.361 26.5 12.961 1 94.44 114 LEU B CA 1
ATOM 2112 C C . LEU B 1 114 ? 3.373 27.469 13.562 1 94.44 114 LEU B C 1
ATOM 2114 O O . LEU B 1 114 ? 4.066 27.125 14.523 1 94.44 114 LEU B O 1
ATOM 2118 N N . ARG B 1 115 ? 3.406 28.656 13.078 1 95 115 ARG B N 1
ATOM 2119 C CA . ARG B 1 115 ? 4.34 29.672 13.555 1 95 115 ARG B CA 1
ATOM 2120 C C . ARG B 1 115 ? 4.062 30.016 15.016 1 95 115 ARG B C 1
ATOM 2122 O O . ARG B 1 115 ? 4.992 30.219 15.805 1 95 115 ARG B O 1
ATOM 2129 N N . GLN B 1 116 ? 2.828 30.094 15.266 1 95.5 116 GLN B N 1
ATOM 2130 C CA . GLN B 1 116 ? 2.42 30.422 16.625 1 95.5 116 GLN B CA 1
ATOM 2131 C C . GLN B 1 116 ? 2.912 29.359 17.625 1 95.5 116 GLN B C 1
ATOM 2133 O O . GLN B 1 116 ? 3.115 29.656 18.797 1 95.5 116 GLN B O 1
ATOM 2138 N N . HIS B 1 117 ? 3.092 28.234 17.109 1 95.25 117 HIS B N 1
ATOM 2139 C CA . HIS B 1 117 ? 3.551 27.141 17.984 1 95.25 117 HIS B CA 1
ATOM 2140 C C . HIS B 1 117 ? 5.051 26.906 17.828 1 95.25 117 HIS B C 1
ATOM 2142 O O . HIS B 1 117 ? 5.566 25.875 18.234 1 95.25 117 HIS B O 1
ATOM 2148 N N . GLY B 1 118 ? 5.719 27.781 17.078 1 95.12 118 GLY B N 1
ATOM 2149 C CA . GLY B 1 118 ? 7.168 27.734 16.969 1 95.12 118 GLY B CA 1
ATOM 2150 C C . GLY B 1 118 ? 7.656 26.812 15.867 1 95.12 118 GLY B C 1
ATOM 2151 O O . GLY B 1 118 ? 8.789 26.344 15.906 1 95.12 118 GLY B O 1
ATOM 2152 N N . ILE B 1 119 ? 6.805 26.5 15.008 1 95.5 119 ILE B N 1
ATOM 2153 C CA . ILE B 1 119 ? 7.164 25.609 13.898 1 95.5 119 ILE B CA 1
ATOM 2154 C C . ILE B 1 119 ? 7.309 26.438 12.617 1 95.5 119 ILE B C 1
ATOM 2156 O O . ILE B 1 119 ? 6.344 27.062 12.156 1 95.5 119 ILE B O 1
ATOM 2160 N N . ASN B 1 120 ? 8.508 26.469 12.125 1 95.44 120 ASN B N 1
ATOM 2161 C CA . ASN B 1 120 ? 8.773 27.188 10.883 1 95.44 120 ASN B CA 1
ATOM 2162 C C . ASN B 1 120 ? 8.727 26.25 9.68 1 95.44 120 ASN B C 1
ATOM 2164 O O . ASN B 1 120 ? 9.75 25.672 9.297 1 95.44 120 ASN B O 1
ATOM 2168 N N . ALA B 1 121 ? 7.586 26.094 9.133 1 96.81 121 ALA B N 1
ATOM 2169 C CA . ALA B 1 121 ? 7.391 25.203 7.992 1 96.81 121 ALA B CA 1
ATOM 2170 C C . ALA B 1 121 ? 6.598 25.906 6.887 1 96.81 121 ALA B C 1
ATOM 2172 O O . ALA B 1 121 ? 5.68 26.672 7.164 1 96.81 121 ALA B O 1
ATOM 2173 N N . GLU B 1 122 ? 6.938 25.672 5.668 1 96.31 122 GLU B N 1
ATOM 2174 C CA . GLU B 1 122 ? 6.09 26.062 4.539 1 96.31 122 GLU B CA 1
ATOM 2175 C C . GLU B 1 122 ? 4.895 25.125 4.406 1 96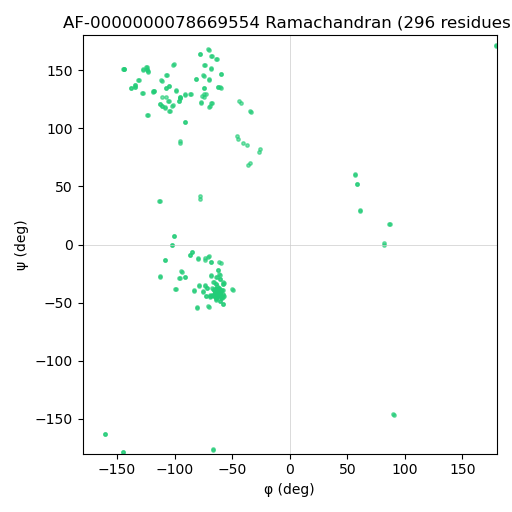.31 122 GLU B C 1
ATOM 2177 O O . GLU B 1 122 ? 4.977 23.938 4.773 1 96.31 122 GLU B O 1
ATOM 2182 N N . VAL B 1 123 ? 3.803 25.672 3.988 1 95.69 123 VAL B N 1
ATOM 2183 C CA . VAL B 1 123 ? 2.607 24.875 3.738 1 95.69 123 VAL B CA 1
ATOM 2184 C C . VAL B 1 123 ? 2.297 24.859 2.244 1 95.69 123 VAL B C 1
ATOM 2186 O O . VAL B 1 123 ? 2.109 25.906 1.634 1 95.69 123 VAL B O 1
ATOM 2189 N N . ILE B 1 124 ? 2.262 23.688 1.658 1 94.62 124 ILE B N 1
ATOM 2190 C CA . ILE B 1 124 ? 2.078 23.562 0.217 1 94.62 124 ILE B CA 1
ATOM 2191 C C . ILE B 1 124 ? 0.927 22.594 -0.072 1 94.62 124 ILE B C 1
ATOM 2193 O O . ILE B 1 124 ? 0.869 21.5 0.488 1 94.62 124 ILE B O 1
ATOM 2197 N N . ARG B 1 125 ? 0.016 22.984 -0.91 1 93.06 125 ARG B N 1
ATOM 2198 C CA . ARG B 1 125 ? -1.07 22.109 -1.342 1 93.06 125 ARG B CA 1
ATOM 2199 C C . ARG B 1 125 ? -0.684 21.344 -2.598 1 93.06 125 ARG B C 1
ATOM 2201 O O . ARG B 1 125 ? -0.236 21.922 -3.584 1 93.06 125 ARG B O 1
ATOM 2208 N N . ILE B 1 126 ? -0.867 20.062 -2.549 1 91.44 126 ILE B N 1
ATOM 2209 C CA . ILE B 1 126 ? -0.573 19.203 -3.684 1 91.44 126 ILE B CA 1
ATOM 2210 C C . ILE B 1 126 ? -1.849 18.953 -4.484 1 91.44 126 ILE B C 1
ATOM 2212 O O . ILE B 1 126 ? -2.824 18.406 -3.951 1 91.44 126 ILE B O 1
ATOM 2216 N N . PRO B 1 127 ? -1.838 19.25 -5.68 1 86.31 127 PRO B N 1
ATOM 2217 C CA . PRO B 1 127 ? -3.021 19 -6.504 1 86.31 127 PRO B CA 1
ATOM 2218 C C . PRO B 1 127 ? -3.154 17.531 -6.91 1 86.31 127 PRO B C 1
ATOM 2220 O O . PRO B 1 127 ? -2.199 16.766 -6.781 1 86.31 127 PRO B O 1
ATOM 2223 N N . TYR B 1 128 ? -4.324 17.188 -7.344 1 82.12 128 TYR B N 1
ATOM 2224 C CA . TYR B 1 128 ? -4.504 15.867 -7.918 1 82.12 128 TYR B CA 1
ATOM 2225 C C . TYR B 1 128 ? -3.641 15.688 -9.164 1 82.12 128 TYR B C 1
ATOM 2227 O O . TYR B 1 128 ? -3.498 16.609 -9.961 1 82.12 128 TYR B O 1
ATOM 2235 N N . LEU B 1 129 ? -2.996 14.555 -9.25 1 78.44 129 LEU B N 1
ATOM 2236 C CA . LEU B 1 129 ? -2.223 14.266 -10.453 1 78.44 129 LEU B CA 1
ATOM 2237 C C . LEU B 1 129 ? -3.143 13.953 -11.633 1 78.44 129 LEU B C 1
ATOM 2239 O O . LEU B 1 129 ? -2.9 14.414 -12.75 1 78.44 129 LEU B O 1
ATOM 2243 N N . TYR B 1 130 ? -4.168 13.102 -11.281 1 79.06 130 TYR B N 1
ATOM 2244 C CA . TYR B 1 130 ? -5.152 12.742 -12.297 1 79.06 130 TYR B CA 1
ATOM 2245 C C . TYR B 1 130 ? -6.562 13.094 -11.836 1 79.06 130 TYR B C 1
ATOM 2247 O O . TYR B 1 130 ? -6.855 13.078 -10.641 1 79.06 130 TYR B O 1
ATOM 2255 N N . LYS B 1 131 ? -7.355 13.414 -12.719 1 73.38 131 LYS B N 1
ATOM 2256 C CA . LYS B 1 131 ? -8.75 13.711 -12.406 1 73.38 131 LYS B CA 1
ATOM 2257 C C . LYS B 1 131 ? -9.414 12.531 -11.703 1 73.38 131 LYS B C 1
ATOM 2259 O O . LYS B 1 131 ? -10.258 12.727 -10.82 1 73.38 131 LYS B O 1
ATOM 2264 N N . SER B 1 132 ? -8.938 11.359 -12.117 1 71.81 132 SER B N 1
ATOM 2265 C CA . SER B 1 132 ? -9.539 10.148 -11.578 1 71.81 132 SER B CA 1
ATOM 2266 C C . SER B 1 132 ? -9.117 9.914 -10.133 1 71.81 132 SER B C 1
ATOM 2268 O O . SER B 1 132 ? -9.711 9.086 -9.43 1 71.81 132 SER B O 1
ATOM 2270 N N . ASP B 1 133 ? -8.148 10.672 -9.766 1 73.06 133 ASP B N 1
ATOM 2271 C CA . ASP B 1 133 ? -7.703 10.531 -8.383 1 73.06 133 ASP B CA 1
ATOM 2272 C C . ASP B 1 133 ? -8.742 11.094 -7.414 1 73.06 133 ASP B C 1
ATOM 2274 O O . ASP B 1 133 ? -8.727 10.773 -6.227 1 73.06 133 ASP B O 1
ATOM 2278 N N . VAL B 1 134 ? -9.609 11.727 -8.016 1 60.66 134 VAL B N 1
ATOM 2279 C CA . VAL B 1 134 ? -10.633 12.367 -7.203 1 60.66 134 VAL B CA 1
ATOM 2280 C C . VAL B 1 134 ? -11.609 11.32 -6.676 1 60.66 134 VAL B C 1
ATOM 2282 O O . VAL B 1 134 ? -12.086 10.469 -7.434 1 60.66 134 VAL B O 1
ATOM 2285 N N . ALA B 1 135 ? -12.016 11.328 -5.371 1 59.81 135 ALA B N 1
ATOM 2286 C CA . ALA B 1 135 ? -13.055 10.594 -4.656 1 59.81 135 ALA B CA 1
ATOM 2287 C C . ALA B 1 135 ? -12.797 9.094 -4.715 1 59.81 135 ALA B C 1
ATOM 2289 O O . ALA B 1 135 ? -13.734 8.305 -4.875 1 59.81 135 ALA B O 1
ATOM 2290 N N . LYS B 1 136 ? -11.445 8.641 -4.805 1 71.25 136 LYS B N 1
ATOM 2291 C CA . LYS B 1 136 ? -11.18 7.227 -5.055 1 71.25 136 LYS B CA 1
ATOM 2292 C C . LYS B 1 136 ? -11.633 6.363 -3.881 1 71.25 136 LYS B C 1
ATOM 2294 O O . LYS B 1 136 ? -12.234 5.305 -4.078 1 71.25 136 LYS B O 1
ATOM 2299 N N . THR B 1 137 ? -11.562 6.871 -2.641 1 69.31 137 THR B N 1
ATOM 2300 C CA . THR B 1 137 ? -11.992 6.043 -1.521 1 69.31 137 THR B CA 1
ATOM 2301 C C . THR B 1 137 ? -13.5 5.832 -1.549 1 69.31 137 THR B C 1
ATOM 2303 O O . THR B 1 137 ? -13.984 4.707 -1.401 1 69.31 137 THR B O 1
ATOM 2306 N N . SER B 1 138 ? -14.156 6.926 -1.791 1 69.19 138 SER B N 1
ATOM 2307 C CA . SER B 1 138 ? -15.617 6.84 -1.863 1 69.19 138 SER B CA 1
ATOM 2308 C C . SER B 1 138 ? -16.062 5.887 -2.969 1 69.19 138 SER B C 1
ATOM 2310 O O . SER B 1 138 ? -17.016 5.137 -2.801 1 69.19 138 SER B O 1
ATOM 2312 N N . ARG B 1 139 ? -15.352 5.941 -4.055 1 76.44 139 ARG B N 1
ATOM 2313 C CA . ARG B 1 139 ? -15.672 5.055 -5.172 1 76.44 139 ARG B CA 1
ATOM 2314 C C . ARG B 1 139 ? -15.445 3.596 -4.797 1 76.44 139 ARG B C 1
ATOM 2316 O O . ARG B 1 139 ? -16.234 2.725 -5.16 1 76.44 139 ARG B O 1
ATOM 2323 N N . ILE B 1 140 ? -14.43 3.334 -4.078 1 78.44 140 ILE B N 1
ATOM 2324 C CA . ILE B 1 140 ? -14.109 1.984 -3.627 1 78.44 140 ILE B CA 1
ATOM 2325 C C . ILE B 1 140 ? -15.219 1.475 -2.705 1 78.44 140 ILE B C 1
ATOM 2327 O O . ILE B 1 140 ? -15.711 0.36 -2.881 1 78.44 140 ILE B O 1
ATOM 2331 N N . ILE B 1 141 ? -15.609 2.297 -1.821 1 77.31 141 ILE B N 1
ATOM 2332 C CA . ILE B 1 141 ? -16.656 1.921 -0.87 1 77.31 141 ILE B CA 1
ATOM 2333 C C . ILE B 1 141 ? -17.953 1.664 -1.61 1 77.31 141 ILE B C 1
ATOM 2335 O O . ILE B 1 141 ? -18.625 0.661 -1.363 1 77.31 141 ILE B O 1
ATOM 2339 N N . LYS B 1 142 ? -18.281 2.533 -2.451 1 78.62 142 LYS B N 1
ATOM 2340 C CA . LYS B 1 142 ? -19.5 2.367 -3.236 1 78.62 142 LYS B CA 1
ATOM 2341 C C . LYS B 1 142 ? -19.469 1.058 -4.02 1 78.62 142 LYS B C 1
ATOM 2343 O O . LYS B 1 142 ? -20.469 0.336 -4.062 1 78.62 142 LYS B O 1
ATOM 2348 N N . ARG B 1 143 ? -18.406 0.745 -4.629 1 78.88 143 ARG B N 1
ATOM 2349 C CA . ARG B 1 143 ? -18.266 -0.486 -5.398 1 78.88 143 ARG B CA 1
ATOM 2350 C C . ARG B 1 143 ? -18.453 -1.713 -4.512 1 78.88 143 ARG B C 1
ATOM 2352 O O . ARG B 1 143 ? -19.094 -2.689 -4.914 1 78.88 143 ARG B O 1
ATOM 2359 N N . ILE B 1 144 ? -17.906 -1.63 -3.367 1 78.56 144 ILE B N 1
ATOM 2360 C CA . ILE B 1 144 ? -18.031 -2.74 -2.428 1 78.56 144 ILE B CA 1
ATOM 2361 C C . ILE B 1 144 ? -19.484 -2.926 -2.033 1 78.56 144 ILE B C 1
ATOM 2363 O O . ILE B 1 144 ? -20 -4.051 -2.008 1 78.56 144 ILE B O 1
ATOM 2367 N N . VAL B 1 145 ? -20.141 -1.825 -1.783 1 78.88 145 VAL B N 1
ATOM 2368 C CA . VAL B 1 145 ? -21.547 -1.867 -1.391 1 78.88 145 VAL B CA 1
ATOM 2369 C C . VAL B 1 145 ? -22.391 -2.412 -2.543 1 78.88 145 VAL B C 1
ATOM 2371 O O . VAL B 1 145 ? -23.281 -3.23 -2.33 1 78.88 145 VAL B O 1
ATOM 2374 N N . GLU B 1 146 ? -22.094 -2.037 -3.73 1 78.5 146 GLU B N 1
ATOM 2375 C CA . GLU B 1 146 ? -22.812 -2.486 -4.914 1 78.5 146 GLU B CA 1
ATOM 2376 C C . GLU B 1 146 ? -22.625 -3.984 -5.137 1 78.5 146 GLU B C 1
ATOM 2378 O O . GLU B 1 146 ? -23.578 -4.68 -5.52 1 78.5 146 GLU B O 1
ATOM 2383 N N . ILE B 1 147 ? -21.469 -4.445 -4.902 1 72.94 147 ILE B N 1
ATOM 2384 C CA . ILE B 1 147 ? -21.141 -5.844 -5.168 1 72.94 147 ILE B CA 1
ATOM 2385 C C . ILE B 1 147 ? -21.688 -6.727 -4.051 1 72.94 147 ILE B C 1
ATOM 2387 O O . ILE B 1 147 ? -22.188 -7.832 -4.305 1 72.94 147 ILE B O 1
ATOM 2391 N N . PHE B 1 148 ? -21.656 -6.199 -2.865 1 74.06 148 PHE B N 1
ATOM 2392 C CA . PHE B 1 148 ? -21.875 -7.121 -1.757 1 74.06 148 PHE B CA 1
ATOM 2393 C C . PHE B 1 148 ? -23.203 -6.816 -1.054 1 74.06 148 PHE B C 1
ATOM 2395 O O . PHE B 1 148 ? -23.703 -7.645 -0.294 1 74.06 148 PHE B O 1
ATOM 2402 N N . CYS B 1 149 ? -23.594 -5.605 -1.128 1 68.75 149 CYS B N 1
ATOM 2403 C CA . CYS B 1 149 ? -24.844 -5.258 -0.456 1 68.75 149 CYS B CA 1
ATOM 2404 C C . CYS B 1 149 ? -26.016 -5.34 -1.419 1 68.75 149 CYS B C 1
ATOM 2406 O O . CYS B 1 149 ? -27.172 -5.48 -0.992 1 68.75 149 CYS B O 1
ATOM 2408 N N . GLU B 1 150 ? -25.875 -5.234 -2.746 1 55.66 150 GLU B N 1
ATOM 2409 C CA . GLU B 1 150 ? -27.031 -5.41 -3.619 1 55.66 150 GLU B CA 1
ATOM 2410 C C . GLU B 1 150 ? -27.281 -6.887 -3.918 1 55.66 150 GLU B C 1
ATOM 2412 O O . GLU B 1 150 ? -26.344 -7.684 -3.955 1 55.66 150 GLU B O 1
#

Solvent-accessible surface area (backbone atoms only — not comparable to full-atom values): 16627 Å² total; per-residue (Å²): 127,80,77,72,77,75,82,76,39,31,22,31,36,72,45,66,63,63,66,73,48,53,46,52,54,53,50,49,47,57,46,25,71,76,35,74,35,21,34,36,34,30,44,17,54,59,29,40,24,72,73,68,72,42,70,61,85,47,52,49,65,50,33,44,53,48,48,60,41,27,61,59,39,72,45,70,44,75,46,43,59,82,47,85,45,64,68,58,49,48,72,67,57,39,46,29,36,45,37,57,70,79,54,92,60,56,51,66,58,52,36,50,54,35,45,74,68,72,34,77,39,49,56,45,76,43,70,72,89,45,81,75,41,57,64,48,61,60,50,47,53,49,48,50,37,55,66,70,64,98,129,78,77,72,77,74,82,76,40,30,22,32,36,72,45,68,62,61,66,72,47,54,47,53,53,52,50,49,48,56,46,26,71,77,35,74,34,21,35,37,34,30,43,18,52,58,29,38,24,72,74,68,72,42,70,61,84,46,52,50,66,49,35,43,54,50,49,58,41,27,62,60,41,70,45,70,42,75,46,42,57,83,46,86,46,65,67,59,49,48,72,67,56,38,46,30,38,44,38,58,69,80,53,93,61,56,52,67,58,54,36,51,55,34,44,75,69,72,32,76,40,49,56,45,74,44,69,72,91,46,81,75,41,57,65,48,60,61,50,49,51,50,49,49,37,56,67,69,64,96

InterPro domains:
  IPR004821 Cytidyltransferase-like domain [PF01467] (12-143)
  IPR004821 Cytidyltransferase-like domain [TIGR00125] (10-76)
  IPR014729 Rossmann-like alpha/beta/alpha sandwich fold [G3DSA:3.40.50.620] (1-147)
  IPR024902 FAD synthase RibL [MF_02115] (9-149)
  IPR050385 Archaeal FAD synthase [PTHR43793] (4-149)

Foldseek 3Di:
DPPPPPDWAEEEEEDQPLDDDPLVVVQLVVRLVVTPAYEYEHEAQLLCCVVVVDGRPDHSVVSQVVQVPDPSHDYYHYADNPPHDLVVVVVVQHQEYEAEPPDPDDQVVVCVVNVVSVRNHHYYYDYGPDPVSPCVVVVVVVVCCVVPVD/DPPPPPDWAEEEEEDQPLDDDVLVVVQLVVRLVVTPAYEYEHEAQLLCCVVVVDGRPDHSVVSQVVQVPDPSHDYYHYADNPPHDLVVVVVVQHQEYEAEPPDPDDQVVVCVVNVVSVRNHHYYYDYGPDPVSPCVVVVVVVVCCVVPVD

pLDDT: mean 88.32, std 12.8, range [35.09, 98.88]

Organism: Thermococcus barophilus (strain DSM 11836 / MP) (NCBI:txid391623)

Secondary structure (DSSP, 8-state):
---------EEEEEE---S--HHHHHHHHHHHTTSSEEEEEEPPHHHHHHHHSS--SS-HHHHHHHHHTBTT--EEEE-BTTB--HHHHHHH--SEEEE-TT----HHHHHHHHHHTT---EEEEPPPSSGGGTTHHHHHHHHHHHHHT-/---------EEEEEE---S--HHHHHHHHHHHTTSSEEEEEEPPHHHHHHHHSS--SS-HHHHHHHHHTBTT--EEEE-BTTB--HHHHHHH--SEEEE-TT----HHHHHHHHHHTT---EEEEPPPSSGGGTTHHHHHHHHHHHHHT-

Radius of gyration: 21.46 Å; Cα contacts (8 Å, |Δi|>4): 514; chains: 2; bounding box: 66×61×41 Å

Sequence (300 aa):
MSKEREKKIRVLVGGVFDILHVGHIHFLSQAKQLGDELVVIVAHDETVVRRKGRPPINSMHERAEVLKALKMVDEVYIGEPDGISFELVKRINPDVVALGPDQDFKCEELKRQLRQHGINAEVIRIPYLYKSDVAKTSRIIKRIVEIFCEMSKEREKKIRVLVGGVFDILHVGHIHFLSQAKQLGDELVVIVAHDETVVRRKGRPPINSMHERAEVLKALKMVDEVYIGEPDGISFELVKRINPDVVALGPDQDFKCEELKRQLRQHGINAEVIRIPYLYKSDVAKTSRIIKRIVEIFCE